Protein AF-A0A849W8F4-F1 (afdb_monomer_lite)

Radius of gyration: 29.83 Å; chains: 1; bounding box: 49×76×102 Å

Sequence (196 aa):
MIKFFLFFFLFAFQGSILVCEENKECPKCNGKGGEVCKVCKDGLIECFDRCIREDKFSSKPVTKDGWINVIAIDQNKVAHHTQCHKVHIGEILDLVDNRFVPRGKCPTCQGTRKCKCKRCNGTSHILCTLCLGKKEVEQKKAEEFIKKQKEVDKKQTIKLKNGQIITGKKVMETKDKISIKTADGKFVLVNKSDIE

pLDDT: mean 86.14, std 13.11, range [46.28, 96.81]

Foldseek 3Di:
DDDDDPDPPPDPPPPPPPPPQDKDFQPQCRLQQKDFDPQDDQQKDFDPDQFKDADPVPPDAPDPQQKGWIWGAEPVRDTDIDIDHPVRGQFHFYQDPNDTDTPAHDPQCRRPRIHGRPQCRSNSIDGDPQCRSVSIDGPVSNVVVVVVVCVQQDWDWWAFPVRDIAIAGFDDDDPFWTWGQGPVRDTDIDGPVGTD

Secondary structure (DSSP, 8-state):
---SSSSSSS----------PPEEE-TTTTTSSEEE-TTSBTTEEE--SSB-EE-TT--S-SSTT-EEEEEEE-TT--EEEEEEEGGGTTEEEEEETTEEEEEEE-TTTTTSSEEE-TTTTTSSEEE-TTTTT-SEEEHHHHHHHHHHHHHHH-EEEEEBTTS-EEEEEEEEE-SSEEEEEETTS-EEEEEGGGB-

Structure (mmCIF, N/CA/C/O backbone):
data_AF-A0A849W8F4-F1
#
_entry.id   AF-A0A849W8F4-F1
#
loop_
_atom_site.group_PDB
_atom_site.id
_atom_site.type_symbol
_atom_site.label_atom_id
_atom_site.label_alt_id
_atom_site.label_comp_id
_atom_site.label_asym_id
_atom_site.label_entity_id
_atom_site.label_seq_id
_atom_site.pdbx_PDB_ins_code
_atom_site.Cartn_x
_atom_site.Cartn_y
_atom_site.Cartn_z
_atom_site.occupancy
_atom_site.B_iso_or_equiv
_atom_site.auth_seq_id
_atom_site.auth_comp_id
_atom_site.auth_asym_id
_atom_site.auth_atom_id
_atom_site.pdbx_PDB_model_num
ATOM 1 N N . MET A 1 1 ? 1.205 -41.920 68.902 1.00 46.28 1 MET A N 1
ATOM 2 C CA . MET A 1 1 ? 1.429 -42.508 67.564 1.00 46.28 1 MET A CA 1
ATOM 3 C C . MET A 1 1 ? 0.312 -42.071 66.621 1.00 46.28 1 MET A C 1
ATOM 5 O O . MET A 1 1 ? -0.825 -42.472 66.808 1.00 46.28 1 MET A O 1
ATOM 9 N N . ILE A 1 2 ? 0.668 -41.201 65.669 1.00 51.19 2 ILE A N 1
ATOM 10 C CA . ILE A 1 2 ? 0.129 -41.098 64.299 1.00 51.19 2 ILE A CA 1
ATOM 11 C C . ILE A 1 2 ? -1.404 -41.033 64.162 1.00 51.19 2 ILE A C 1
ATOM 13 O O . ILE A 1 2 ? -2.037 -41.939 63.635 1.00 51.19 2 ILE A O 1
ATOM 17 N N . LYS A 1 3 ? -2.006 -39.917 64.571 1.00 48.16 3 LYS A N 1
ATOM 18 C CA . LYS A 1 3 ? -3.334 -39.485 64.105 1.00 48.16 3 LYS A CA 1
ATOM 19 C C . LYS A 1 3 ? -3.377 -37.969 64.209 1.00 48.16 3 LYS A C 1
ATOM 21 O O . LYS A 1 3 ? -3.680 -37.514 65.292 1.00 48.16 3 LYS A O 1
ATOM 26 N N . PHE A 1 4 ? -3.008 -37.203 63.177 1.00 47.62 4 PHE A N 1
ATOM 27 C CA . PHE A 1 4 ? -3.476 -35.802 63.046 1.00 47.62 4 PHE A CA 1
ATOM 28 C C . PHE A 1 4 ? -3.115 -35.082 61.729 1.00 47.62 4 PHE A C 1
ATOM 30 O O . PHE A 1 4 ? -3.558 -33.959 61.537 1.00 47.62 4 PHE A O 1
ATOM 37 N N . PHE A 1 5 ? -2.358 -35.674 60.797 1.00 48.62 5 PHE A N 1
ATOM 38 C CA . PHE A 1 5 ? -1.727 -34.883 59.721 1.00 48.62 5 PHE A CA 1
ATOM 39 C C . PHE A 1 5 ? -2.154 -35.212 58.280 1.00 48.62 5 PHE A C 1
ATOM 41 O O . PHE A 1 5 ? -1.371 -35.038 57.353 1.00 48.62 5 PHE A O 1
ATOM 48 N N . LEU A 1 6 ? -3.378 -35.708 58.064 1.00 50.50 6 LEU A N 1
ATOM 49 C CA . LEU A 1 6 ? -3.772 -36.255 56.753 1.00 50.50 6 LEU A CA 1
ATOM 50 C C . LEU A 1 6 ? -5.202 -35.908 56.310 1.00 50.50 6 LEU A C 1
ATOM 52 O O . LEU A 1 6 ? -5.854 -36.710 55.654 1.00 50.50 6 LEU A O 1
ATOM 56 N N . PHE A 1 7 ? -5.704 -34.718 56.662 1.00 48.03 7 PHE A N 1
ATOM 57 C CA . PHE A 1 7 ? -7.064 -34.305 56.269 1.00 48.03 7 PHE A CA 1
ATOM 58 C C . PHE A 1 7 ? -7.194 -32.899 55.661 1.00 48.03 7 PHE A C 1
ATOM 60 O O . PHE A 1 7 ? -8.301 -32.467 55.367 1.00 48.03 7 PHE A O 1
ATOM 67 N N . PHE A 1 8 ? -6.087 -32.194 55.413 1.00 48.09 8 PHE A N 1
ATOM 68 C CA . PHE A 1 8 ? -6.103 -30.818 54.885 1.00 48.09 8 PHE A CA 1
ATOM 69 C C . PHE A 1 8 ? -5.509 -30.688 53.472 1.00 48.09 8 PHE A C 1
ATOM 71 O O . PHE A 1 8 ? -4.921 -29.673 53.122 1.00 48.09 8 PHE A O 1
ATOM 78 N N . PHE A 1 9 ? -5.647 -31.731 52.650 1.00 48.09 9 PHE A N 1
ATOM 79 C CA . PHE A 1 9 ? -5.251 -31.715 51.231 1.00 48.09 9 PHE A CA 1
ATOM 80 C C . PHE A 1 9 ? -6.378 -32.200 50.303 1.00 48.09 9 PHE A C 1
ATOM 82 O O . PHE A 1 9 ? -6.142 -32.699 49.208 1.00 48.09 9 PHE A O 1
ATOM 89 N N . LEU A 1 10 ? -7.626 -32.056 50.748 1.00 51.81 10 LEU A N 1
ATOM 90 C CA . LEU A 1 10 ? -8.821 -32.300 49.948 1.00 51.81 10 LEU A CA 1
ATOM 91 C C . LEU A 1 10 ? -9.541 -30.960 49.756 1.00 51.81 10 LEU A C 1
ATOM 93 O O . LEU A 1 10 ? -9.805 -30.263 50.729 1.00 51.81 10 LEU A O 1
ATOM 97 N N . PHE A 1 11 ? -9.871 -30.640 48.502 1.00 50.44 11 PHE A N 1
ATOM 98 C CA . PHE A 1 11 ? -10.726 -29.523 48.062 1.00 50.44 11 PHE A CA 1
ATOM 99 C C . PHE A 1 11 ? -10.097 -28.144 47.817 1.00 50.44 11 PHE A C 1
ATOM 101 O O . PHE A 1 11 ? -10.722 -27.118 48.058 1.00 50.44 11 PHE A O 1
ATOM 108 N N . ALA A 1 12 ? -8.937 -28.102 47.161 1.00 54.97 12 ALA A N 1
ATOM 109 C CA . ALA A 1 12 ? -8.625 -26.991 46.254 1.00 54.97 12 ALA A CA 1
ATOM 110 C C . ALA A 1 12 ? -8.706 -27.436 44.782 1.00 54.97 12 ALA A C 1
ATOM 112 O O . ALA A 1 12 ? -7.916 -27.012 43.947 1.00 54.97 12 ALA A O 1
ATOM 113 N N . PHE A 1 13 ? -9.681 -28.287 44.437 1.00 53.12 13 PHE A N 1
ATOM 114 C CA . PHE A 1 13 ? -10.174 -28.353 43.060 1.00 53.12 13 PHE A CA 1
ATOM 115 C C . PHE A 1 13 ? -11.018 -27.092 42.858 1.00 53.12 13 PHE A C 1
ATOM 117 O O . PHE A 1 13 ? -12.240 -27.099 42.988 1.00 53.12 13 PHE A O 1
ATOM 124 N N . GLN A 1 14 ? -10.328 -25.967 42.657 1.00 58.56 14 GLN A N 1
ATOM 125 C CA . GLN A 1 14 ? -10.934 -24.746 42.160 1.00 58.56 14 GLN A CA 1
ATOM 126 C C . GLN A 1 14 ? -11.615 -25.117 40.848 1.00 58.56 14 GLN A C 1
ATOM 128 O O . GLN A 1 14 ? -10.953 -25.340 39.836 1.00 58.56 14 GLN A O 1
ATOM 133 N N . GLY A 1 15 ? -12.941 -25.246 40.895 1.00 53.53 15 GLY A N 1
ATOM 134 C CA . GLY A 1 15 ? -13.771 -25.370 39.715 1.00 53.53 15 GLY A CA 1
ATOM 135 C C . GLY A 1 15 ? -13.519 -24.146 38.855 1.00 53.53 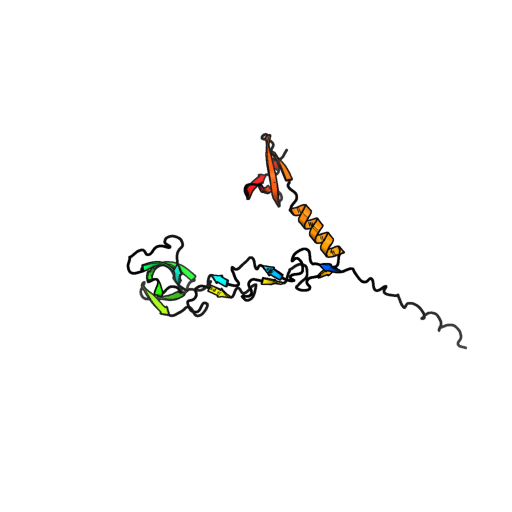15 GLY A C 1
ATOM 136 O O . GLY A 1 15 ? -14.067 -23.076 39.109 1.00 53.53 15 GLY A O 1
ATOM 137 N N . SER A 1 16 ? -12.648 -24.292 37.861 1.00 60.31 16 SER A N 1
ATOM 138 C CA . SER A 1 16 ? -12.604 -23.384 36.732 1.00 60.31 16 SER A CA 1
ATOM 139 C C . SER A 1 16 ? -13.956 -23.535 36.056 1.00 60.31 16 SER A C 1
ATOM 141 O O . SER A 1 16 ? -14.180 -24.467 35.287 1.00 60.31 16 SER A O 1
ATOM 143 N N . ILE A 1 17 ? -14.898 -22.674 36.441 1.00 56.66 17 ILE A N 1
ATOM 144 C CA . ILE A 1 17 ? -16.145 -22.479 35.720 1.00 56.66 17 ILE A CA 1
ATOM 145 C C . ILE A 1 17 ? -15.703 -22.184 34.291 1.00 56.66 17 ILE A C 1
ATOM 147 O O . ILE A 1 17 ? -15.103 -21.143 34.021 1.00 56.66 17 ILE A O 1
ATOM 151 N N . LEU A 1 18 ? -15.914 -23.157 33.406 1.00 54.84 18 LEU A N 1
ATOM 152 C CA . LEU A 1 18 ? -15.780 -23.006 31.967 1.00 54.84 18 LEU A CA 1
ATOM 153 C C . LEU A 1 18 ? -16.868 -22.017 31.557 1.00 54.84 18 LEU A C 1
ATOM 155 O O . LEU A 1 18 ? -17.983 -22.391 31.204 1.00 54.84 18 LEU A O 1
ATOM 159 N N . VAL A 1 19 ? -16.564 -20.729 31.706 1.00 61.59 19 VAL A N 1
ATOM 160 C CA . VAL A 1 19 ? -17.344 -19.660 31.105 1.00 61.59 19 VAL A CA 1
ATOM 161 C C . VAL A 1 19 ? -17.134 -19.837 29.609 1.00 61.59 19 VAL A C 1
ATOM 163 O O . VAL A 1 19 ? -16.090 -19.476 29.072 1.00 61.59 19 VAL A O 1
ATOM 166 N N . CYS A 1 20 ? -18.091 -20.487 28.950 1.00 64.38 20 CYS A N 1
ATOM 167 C CA . CYS A 1 20 ? -18.179 -20.468 27.500 1.00 64.38 20 CYS A CA 1
ATOM 168 C C . CYS A 1 20 ? -18.399 -19.011 27.097 1.00 64.38 20 CYS A C 1
ATOM 170 O O . CYS A 1 20 ? -19.516 -18.504 27.179 1.00 64.38 20 CYS A O 1
ATOM 172 N N . GLU A 1 21 ? -17.325 -18.313 26.738 1.00 73.31 21 GLU A N 1
ATOM 173 C CA . GLU A 1 21 ? -17.432 -16.965 26.201 1.00 73.31 21 GLU A CA 1
ATOM 174 C C . GLU A 1 21 ? -18.240 -17.028 24.902 1.00 73.31 21 GLU A C 1
ATOM 176 O O . GLU A 1 21 ? -17.884 -17.742 23.961 1.00 73.31 21 GLU A O 1
ATOM 181 N N . GLU A 1 22 ? -19.364 -16.311 24.868 1.00 86.44 22 GLU A N 1
ATOM 182 C CA . GLU A 1 22 ? -20.188 -16.209 23.669 1.00 86.44 22 GLU A CA 1
ATOM 183 C C . GLU A 1 22 ? -19.357 -15.584 22.540 1.00 86.44 22 GLU A C 1
ATOM 185 O O . GLU A 1 22 ? -18.858 -14.455 22.635 1.00 86.44 22 GLU A O 1
ATOM 190 N N . ASN A 1 23 ? -19.192 -16.342 21.458 1.00 90.94 23 ASN A N 1
ATOM 191 C CA . ASN A 1 23 ? -18.539 -15.870 20.248 1.00 90.94 23 ASN A CA 1
ATOM 192 C C . ASN A 1 23 ? -19.556 -15.147 19.366 1.00 90.94 23 ASN A C 1
ATOM 194 O O . ASN A 1 23 ? -20.688 -15.592 19.185 1.00 90.94 23 ASN A O 1
ATOM 198 N N . LYS A 1 24 ? -19.134 -14.023 18.791 1.00 93.94 24 LYS A N 1
ATOM 199 C CA . LYS A 1 24 ? -19.889 -13.285 17.779 1.00 93.94 24 LYS A CA 1
ATOM 200 C C . LYS A 1 24 ? -19.093 -13.186 16.493 1.00 93.94 24 LYS A C 1
ATOM 202 O O . LYS A 1 24 ? -17.860 -13.210 16.481 1.00 93.94 24 LYS A O 1
ATOM 207 N N . GLU A 1 25 ? -19.814 -13.007 15.395 1.00 96.00 25 GLU A N 1
ATOM 208 C CA . GLU A 1 25 ? -19.216 -12.714 14.101 1.00 96.00 25 GLU A CA 1
ATOM 209 C C . GLU A 1 25 ? -18.302 -11.483 14.193 1.00 96.00 25 GLU A C 1
ATOM 211 O O . GLU A 1 25 ? -18.640 -10.464 14.799 1.00 96.00 25 GLU A O 1
ATOM 216 N N . CYS A 1 26 ? -17.112 -11.573 13.599 1.00 96.19 26 CYS A N 1
ATOM 217 C CA . CYS A 1 26 ? -16.116 -10.515 13.679 1.00 96.19 26 CYS A CA 1
ATOM 218 C C . CYS A 1 26 ? -16.630 -9.228 13.007 1.00 96.19 26 CYS A C 1
ATOM 220 O O . CYS A 1 26 ? -16.706 -9.187 11.774 1.00 96.19 26 CYS A O 1
ATOM 222 N N . PRO A 1 27 ? -16.855 -8.131 13.757 1.00 95.38 27 PRO A N 1
ATOM 223 C CA . PRO A 1 27 ? -17.462 -6.908 13.219 1.00 95.38 27 PRO A CA 1
ATOM 224 C C . PRO A 1 27 ? -16.539 -6.136 12.270 1.00 95.38 27 PRO A C 1
ATOM 226 O O . PRO A 1 27 ? -16.958 -5.195 11.605 1.00 95.38 27 PRO A O 1
ATOM 229 N N . LYS A 1 28 ? -15.251 -6.496 12.219 1.00 94.19 28 LYS A N 1
ATOM 230 C CA . LYS A 1 28 ? -14.276 -5.853 11.336 1.00 94.19 28 LYS A CA 1
ATOM 231 C C . LYS A 1 28 ? -14.284 -6.430 9.923 1.00 94.19 28 LYS A C 1
ATOM 233 O O . LYS A 1 28 ? -14.066 -5.697 8.963 1.00 94.19 28 LYS A O 1
ATOM 238 N N . CYS A 1 29 ? -14.473 -7.742 9.804 1.00 95.19 29 CYS A N 1
ATOM 239 C CA . CYS A 1 29 ? -14.439 -8.443 8.518 1.00 95.19 29 CYS A CA 1
ATOM 240 C C . CYS A 1 29 ? -15.785 -9.050 8.121 1.00 95.19 29 CYS A C 1
ATOM 242 O O . CYS A 1 29 ? -15.854 -9.658 7.055 1.00 95.19 29 CYS A O 1
ATOM 244 N N . ASN A 1 30 ? -16.820 -8.887 8.953 1.00 94.62 30 ASN A N 1
ATOM 245 C CA . ASN A 1 30 ? -18.154 -9.457 8.771 1.00 94.62 30 ASN A CA 1
ATOM 246 C C . ASN A 1 30 ? -18.050 -10.946 8.424 1.00 94.62 30 ASN A C 1
ATOM 248 O O . ASN A 1 30 ? -18.353 -11.354 7.303 1.00 94.62 30 ASN A O 1
ATOM 252 N N . GLY A 1 31 ? -17.416 -11.716 9.317 1.00 95.19 31 GLY A N 1
ATOM 253 C CA . GLY A 1 31 ? -17.335 -13.174 9.185 1.00 95.19 31 GLY A CA 1
ATOM 254 C C . GLY A 1 31 ? -16.456 -13.691 8.040 1.00 95.19 31 GLY A C 1
ATOM 255 O O . GLY A 1 31 ? -16.251 -14.895 7.915 1.00 95.19 31 GLY A O 1
ATOM 256 N N . LYS A 1 32 ? -15.862 -12.824 7.210 1.00 95.88 32 LYS A N 1
ATOM 257 C CA . LYS A 1 32 ? -15.034 -13.262 6.070 1.00 95.88 32 LYS A CA 1
ATOM 258 C C . LYS A 1 32 ? -13.675 -13.821 6.490 1.00 95.88 32 LYS A C 1
ATOM 260 O O . LYS A 1 32 ? -13.053 -14.557 5.731 1.00 95.88 32 LYS A O 1
ATOM 265 N N . GLY A 1 33 ? -13.181 -13.448 7.672 1.00 95.19 33 GLY A N 1
ATOM 266 C CA . GLY A 1 33 ? -11.857 -13.833 8.180 1.00 95.19 33 GLY A CA 1
ATOM 267 C C . GLY A 1 33 ? -10.686 -13.068 7.545 1.00 95.19 33 GLY A C 1
ATOM 268 O O . GLY A 1 33 ? -9.560 -13.148 8.034 1.00 95.19 33 GLY A O 1
ATOM 269 N N . GLY A 1 34 ? -10.936 -12.265 6.510 1.00 95.38 34 GLY A N 1
ATOM 270 C CA . GLY A 1 34 ? -9.921 -11.494 5.798 1.00 95.38 34 GLY A CA 1
ATOM 271 C C . GLY A 1 34 ? -10.345 -10.056 5.514 1.00 95.38 34 GLY A C 1
ATOM 272 O O . GLY A 1 34 ? -11.526 -9.717 5.520 1.00 95.38 34 GLY A O 1
ATOM 273 N N . GLU A 1 35 ? -9.356 -9.208 5.261 1.00 95.12 35 GLU A N 1
ATOM 274 C CA . GLU A 1 35 ? -9.506 -7.812 4.856 1.00 95.12 35 GLU A CA 1
ATOM 275 C C . GLU A 1 35 ? -8.801 -7.592 3.514 1.00 95.12 35 GLU A C 1
ATOM 277 O O . GLU A 1 35 ? -7.774 -8.212 3.230 1.00 95.12 35 GLU A O 1
ATOM 282 N N . VAL A 1 36 ? -9.319 -6.676 2.694 1.00 95.56 36 VAL A N 1
ATOM 283 C CA . VAL A 1 36 ? -8.659 -6.290 1.440 1.00 95.56 36 VAL A CA 1
ATOM 284 C C . VAL A 1 36 ? -7.300 -5.662 1.753 1.00 95.56 36 VAL A C 1
ATOM 286 O O . VAL A 1 36 ? -7.175 -4.773 2.602 1.00 95.56 36 VAL A O 1
ATOM 289 N N . CYS A 1 37 ? -6.260 -6.110 1.053 1.00 95.75 37 CYS A N 1
ATOM 290 C CA . CYS A 1 37 ? -4.920 -5.569 1.208 1.00 95.75 37 CYS A CA 1
ATOM 291 C C . CYS A 1 37 ? -4.857 -4.137 0.664 1.00 95.75 37 CYS A C 1
ATOM 293 O O . CYS A 1 37 ? -4.844 -3.917 -0.541 1.00 95.75 37 CYS A O 1
ATOM 295 N N . LYS A 1 38 ? -4.730 -3.151 1.557 1.00 94.75 38 LYS A N 1
ATOM 296 C CA . LYS A 1 38 ? -4.689 -1.721 1.192 1.00 94.75 38 LYS A CA 1
ATOM 297 C C . LYS A 1 38 ? -3.416 -1.278 0.452 1.00 94.75 38 LYS A C 1
ATOM 299 O O . LYS A 1 38 ? -3.344 -0.139 0.013 1.00 94.75 38 LYS A O 1
ATOM 304 N N . VAL A 1 39 ? -2.399 -2.140 0.366 1.00 94.75 39 VAL A N 1
ATOM 305 C CA . VAL A 1 39 ? -1.085 -1.813 -0.228 1.00 94.75 39 VAL A CA 1
ATOM 306 C C . VAL A 1 39 ? -1.027 -2.138 -1.720 1.00 94.75 39 VAL A C 1
ATOM 308 O O . VAL A 1 39 ? -0.215 -1.573 -2.443 1.00 94.75 39 VAL A O 1
ATOM 311 N N . CYS A 1 40 ? -1.859 -3.062 -2.192 1.00 95.38 40 CYS A N 1
ATOM 312 C CA . CYS A 1 40 ? -1.811 -3.555 -3.563 1.00 95.38 40 CYS A CA 1
ATOM 313 C C . CYS A 1 40 ? -3.185 -3.509 -4.210 1.00 95.38 40 CYS A C 1
ATOM 315 O O . CYS A 1 40 ? -4.202 -3.580 -3.522 1.00 95.38 40 CYS A O 1
ATOM 317 N N . LYS A 1 41 ? -3.204 -3.502 -5.540 1.00 95.06 41 LYS A N 1
ATOM 318 C CA . LYS A 1 41 ? -4.422 -3.722 -6.313 1.00 95.06 41 LYS A CA 1
ATOM 319 C C . LYS A 1 41 ? -4.390 -5.151 -6.843 1.00 95.06 41 LYS A C 1
ATOM 321 O O . LYS A 1 41 ? -3.417 -5.538 -7.484 1.00 95.06 41 LYS A O 1
ATOM 326 N N . ASP A 1 42 ? -5.402 -5.945 -6.506 1.00 95.50 42 ASP A N 1
ATOM 327 C CA . ASP A 1 42 ? -5.546 -7.335 -6.966 1.00 95.50 42 ASP A CA 1
ATOM 328 C C . ASP A 1 42 ? -4.332 -8.227 -6.646 1.00 95.50 42 ASP A C 1
ATOM 330 O O . ASP A 1 42 ? -3.946 -9.100 -7.413 1.00 95.50 42 ASP A O 1
ATOM 334 N N . GLY A 1 43 ? -3.680 -7.979 -5.504 1.00 96.00 43 GLY A N 1
ATOM 335 C CA . GLY A 1 43 ? -2.515 -8.758 -5.076 1.00 96.00 43 GLY A CA 1
ATOM 336 C C . GLY A 1 43 ? -1.206 -8.353 -5.755 1.00 96.00 43 GLY A C 1
ATOM 337 O O . GLY A 1 43 ? -0.156 -8.914 -5.446 1.00 96.00 43 GLY A O 1
ATOM 338 N N . LEU A 1 44 ? -1.235 -7.347 -6.627 1.00 96.31 44 LEU A N 1
ATOM 339 C CA . LEU A 1 44 ? -0.089 -6.895 -7.401 1.00 96.31 44 LEU A CA 1
ATOM 340 C C . LEU A 1 44 ? 0.328 -5.475 -7.002 1.00 96.31 44 LEU A C 1
ATOM 342 O O . LEU A 1 44 ? -0.502 -4.601 -6.741 1.00 96.31 44 LEU A O 1
ATOM 346 N N . ILE A 1 45 ? 1.636 -5.250 -6.954 1.00 94.38 45 ILE A N 1
ATOM 347 C CA . ILE A 1 45 ? 2.258 -3.932 -6.789 1.00 94.38 45 ILE A CA 1
ATOM 348 C C . ILE A 1 45 ? 3.076 -3.601 -8.033 1.00 94.38 45 ILE A C 1
ATOM 350 O O . ILE A 1 45 ? 3.465 -4.502 -8.776 1.00 94.38 45 ILE A O 1
ATOM 354 N N . GLU A 1 46 ? 3.351 -2.322 -8.263 1.00 90.94 46 GLU A N 1
ATOM 355 C CA . GLU A 1 46 ? 4.322 -1.934 -9.286 1.00 90.94 46 GLU A CA 1
ATOM 356 C C . GLU A 1 46 ? 5.692 -2.541 -8.965 1.00 90.94 46 GLU A C 1
ATOM 358 O O . GLU A 1 46 ? 6.090 -2.647 -7.799 1.00 90.94 46 GLU A O 1
ATOM 363 N N . CYS A 1 47 ? 6.399 -2.981 -10.006 1.00 90.19 47 CYS A N 1
ATOM 364 C CA . CYS A 1 47 ? 7.761 -3.466 -9.865 1.00 90.19 47 CYS A CA 1
ATOM 365 C C . CYS A 1 47 ? 8.611 -2.376 -9.216 1.00 90.19 47 CYS A C 1
ATOM 367 O O . CYS A 1 47 ? 8.596 -1.240 -9.669 1.00 90.19 47 CYS A O 1
ATOM 369 N N . PHE A 1 48 ? 9.343 -2.715 -8.160 1.00 86.38 48 PHE A N 1
ATOM 370 C CA . PHE A 1 48 ? 10.221 -1.781 -7.450 1.00 86.38 48 PHE A CA 1
ATOM 371 C C . PHE A 1 48 ? 11.659 -1.792 -7.994 1.00 86.38 48 PHE A C 1
ATOM 373 O O . PHE A 1 48 ? 12.487 -1.016 -7.528 1.00 86.38 48 PHE A O 1
ATOM 380 N N . ASP A 1 49 ? 11.952 -2.657 -8.965 1.00 87.69 49 ASP A N 1
ATOM 381 C CA . ASP A 1 49 ? 13.288 -2.879 -9.525 1.00 87.69 49 ASP A CA 1
ATOM 382 C C . ASP A 1 49 ? 13.557 -2.003 -10.767 1.00 87.69 49 ASP A C 1
ATOM 384 O O . ASP A 1 49 ? 12.713 -1.205 -11.183 1.00 87.69 49 ASP A O 1
ATOM 388 N N . ARG A 1 50 ? 14.730 -2.168 -11.379 1.00 85.56 50 ARG A N 1
ATOM 389 C CA . ARG A 1 50 ? 15.307 -1.342 -12.450 1.00 85.56 50 ARG A CA 1
ATOM 390 C C . ARG A 1 50 ? 14.620 -1.414 -13.818 1.00 85.56 50 ARG A C 1
ATOM 392 O O . ARG A 1 50 ? 15.159 -0.939 -14.811 1.00 85.56 50 ARG A O 1
ATOM 399 N N . CYS A 1 51 ? 13.453 -2.042 -13.908 1.00 87.31 51 CYS A N 1
ATOM 400 C CA . CYS A 1 51 ? 12.767 -2.170 -15.186 1.00 87.31 51 CYS A CA 1
ATOM 401 C C . CYS A 1 51 ? 12.222 -0.827 -15.671 1.00 87.31 51 CYS A C 1
ATOM 403 O O . CYS A 1 51 ? 11.775 -0.016 -14.857 1.00 87.31 51 CYS A O 1
ATOM 405 N N . ILE A 1 52 ? 12.168 -0.645 -16.989 1.00 87.38 52 ILE A N 1
ATOM 406 C CA . ILE A 1 52 ? 11.544 0.510 -17.631 1.00 87.38 52 ILE A CA 1
ATOM 407 C C . ILE A 1 52 ? 10.078 0.614 -17.210 1.00 87.38 52 ILE A C 1
ATOM 409 O O . ILE A 1 52 ? 9.323 -0.368 -17.279 1.00 87.38 52 ILE A O 1
ATOM 413 N N . ARG A 1 53 ? 9.660 1.823 -16.823 1.00 86.06 53 ARG A N 1
ATOM 414 C CA . ARG A 1 53 ? 8.268 2.138 -16.482 1.00 86.06 53 ARG A CA 1
ATOM 415 C C . ARG A 1 53 ? 7.783 3.316 -17.306 1.00 86.06 53 ARG A C 1
ATOM 417 O O . ARG A 1 53 ? 8.524 4.258 -17.567 1.00 86.06 53 ARG A O 1
ATOM 424 N N . GLU A 1 54 ? 6.521 3.237 -17.699 1.00 82.88 54 GLU A N 1
ATOM 425 C CA . GLU A 1 54 ? 5.839 4.322 -18.392 1.00 82.88 54 GLU A CA 1
ATOM 426 C C . GLU A 1 54 ? 5.693 5.513 -17.444 1.00 82.88 54 GLU A C 1
ATOM 428 O O . GLU A 1 54 ? 5.260 5.348 -16.299 1.00 82.88 54 GLU A O 1
ATOM 433 N N . ASP A 1 55 ? 6.091 6.692 -17.910 1.00 80.50 55 ASP A N 1
ATOM 434 C CA . ASP A 1 55 ? 5.988 7.913 -17.126 1.00 80.50 55 ASP A CA 1
ATOM 435 C C . ASP A 1 55 ? 4.579 8.517 -17.254 1.00 80.50 55 ASP A C 1
ATOM 437 O O . ASP A 1 55 ? 3.975 8.538 -18.329 1.00 80.50 55 ASP A O 1
ATOM 441 N N . LYS A 1 56 ? 4.042 9.040 -16.147 1.00 68.50 56 LYS A N 1
ATOM 442 C CA . LYS A 1 56 ? 2.687 9.610 -16.086 1.00 68.50 56 LYS A CA 1
ATOM 443 C C . LYS A 1 56 ? 2.539 10.881 -16.924 1.00 68.50 56 LYS A C 1
ATOM 445 O O . LYS A 1 56 ? 1.411 11.266 -17.222 1.00 68.50 56 LYS A O 1
ATOM 450 N N . PHE A 1 57 ? 3.646 11.519 -17.305 1.00 59.97 57 PHE A N 1
ATOM 451 C CA . PHE A 1 57 ? 3.633 12.753 -18.089 1.00 59.97 57 PHE A CA 1
ATOM 452 C C . PHE A 1 57 ? 3.278 12.547 -19.573 1.00 59.97 57 PHE A C 1
ATOM 454 O O . PHE A 1 57 ? 2.781 13.482 -20.197 1.00 59.97 57 PHE A O 1
ATOM 461 N N . SER A 1 58 ? 3.436 11.342 -20.144 1.00 61.09 58 SER A N 1
ATOM 462 C CA . SER A 1 58 ? 2.960 11.058 -21.507 1.00 61.09 58 SER A CA 1
ATOM 463 C C . SER A 1 58 ? 2.486 9.610 -21.677 1.00 61.09 58 SER A C 1
ATOM 465 O O . SER A 1 58 ? 3.178 8.774 -22.249 1.00 61.09 58 SER A O 1
ATOM 467 N N . SER A 1 59 ? 1.252 9.314 -21.264 1.00 60.06 59 SER A N 1
ATOM 468 C CA . SER A 1 59 ? 0.587 8.041 -21.611 1.00 60.06 59 SER A CA 1
ATOM 469 C C . SER A 1 59 ? 0.255 7.904 -23.108 1.00 60.06 59 SER A C 1
ATOM 471 O O . SER A 1 59 ? -0.287 6.890 -23.552 1.00 60.06 59 SER A O 1
ATOM 473 N N . LYS A 1 60 ? 0.546 8.941 -23.905 1.00 69.12 60 LYS A N 1
ATOM 474 C CA . LYS A 1 60 ? 0.403 8.939 -25.359 1.00 69.12 60 LYS A CA 1
ATOM 475 C C . LYS A 1 60 ? 1.775 8.715 -26.004 1.00 69.12 60 LYS A C 1
ATOM 477 O O . LYS A 1 60 ? 2.738 9.343 -25.562 1.00 69.12 60 LYS A O 1
ATOM 482 N N . PRO A 1 61 ? 1.861 7.871 -27.048 1.00 70.56 61 PRO A N 1
ATOM 483 C CA . PRO A 1 61 ? 3.054 7.769 -27.879 1.00 70.56 61 PRO A CA 1
ATOM 484 C C . PRO A 1 61 ? 3.528 9.152 -28.327 1.00 70.56 61 PRO A C 1
ATOM 486 O O . PRO A 1 61 ? 2.728 9.968 -28.783 1.00 70.56 61 PRO A O 1
ATOM 489 N N . VAL A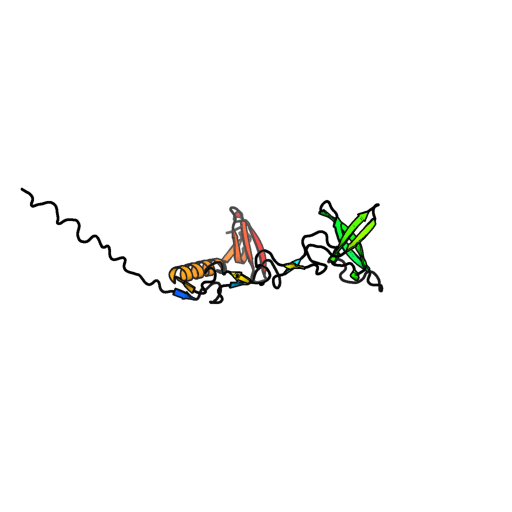 1 62 ? 4.827 9.402 -28.180 1.00 74.88 62 VAL A N 1
ATOM 490 C CA . VAL A 1 62 ? 5.514 10.602 -28.675 1.00 74.88 62 VAL A CA 1
ATOM 491 C C . VAL A 1 62 ? 5.554 10.579 -30.206 1.00 74.88 62 VAL A C 1
ATOM 493 O O . VAL A 1 62 ? 5.500 11.626 -30.845 1.00 74.88 62 VAL A O 1
ATOM 496 N N . THR A 1 63 ? 5.586 9.384 -30.802 1.00 80.25 63 THR A N 1
ATOM 497 C CA . THR A 1 63 ?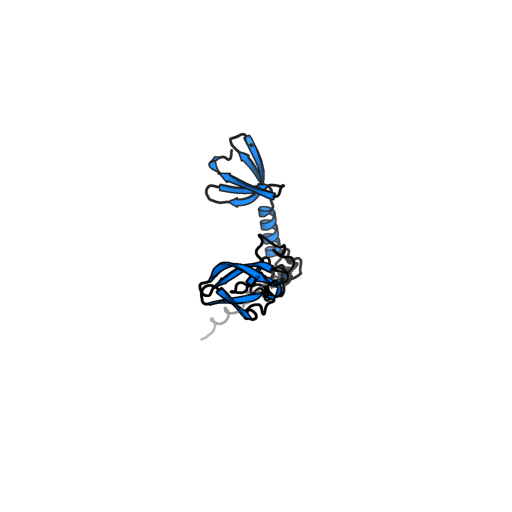 5.533 9.177 -32.253 1.00 80.25 63 THR A CA 1
ATOM 498 C C . THR A 1 63 ? 4.473 8.143 -32.630 1.00 80.25 63 THR A C 1
ATOM 500 O O . THR A 1 63 ? 4.060 7.321 -31.808 1.00 80.25 63 THR A O 1
ATOM 503 N N . LYS A 1 64 ? 4.035 8.152 -33.899 1.00 77.38 64 LYS A N 1
ATOM 504 C CA . LYS A 1 64 ? 3.133 7.117 -34.444 1.00 77.38 64 LYS A CA 1
ATOM 505 C C . LYS A 1 64 ? 3.757 5.718 -34.389 1.00 77.38 64 LYS A C 1
ATOM 507 O O . LYS A 1 64 ? 3.028 4.741 -34.261 1.00 77.38 64 LYS A O 1
ATOM 512 N N . ASP A 1 65 ? 5.085 5.651 -34.381 1.00 82.81 65 ASP A N 1
ATOM 513 C CA . ASP A 1 65 ? 5.866 4.414 -34.360 1.00 82.81 65 ASP A CA 1
ATOM 514 C C . ASP A 1 65 ? 6.025 3.823 -32.954 1.00 82.81 65 ASP A C 1
ATOM 516 O O . ASP A 1 65 ? 6.858 2.955 -32.757 1.00 82.81 65 ASP A O 1
ATOM 520 N N . GLY A 1 66 ? 5.277 4.292 -31.947 1.00 82.44 66 GLY A N 1
ATOM 521 C CA . GLY A 1 66 ? 5.215 3.634 -30.637 1.00 82.44 66 GLY A CA 1
ATOM 522 C C . GLY A 1 66 ? 6.325 3.996 -29.644 1.00 82.44 66 GLY A C 1
ATOM 523 O O . GLY A 1 66 ? 6.450 3.325 -28.615 1.00 82.44 66 GLY A O 1
ATOM 524 N N . TRP A 1 67 ? 7.104 5.052 -29.898 1.00 86.69 67 TRP A N 1
ATOM 525 C CA . TRP A 1 67 ? 8.047 5.603 -28.919 1.00 86.69 67 TRP A CA 1
ATOM 526 C C . TRP A 1 67 ? 7.313 6.385 -27.831 1.00 86.69 67 TRP A C 1
ATOM 528 O O . TRP A 1 67 ? 6.403 7.158 -28.124 1.00 86.69 67 TRP A O 1
ATOM 538 N N . ILE A 1 68 ? 7.701 6.191 -26.573 1.00 85.81 68 ILE A N 1
ATOM 539 C CA . ILE A 1 68 ? 7.103 6.836 -25.396 1.00 85.81 68 ILE A CA 1
ATOM 540 C C . ILE A 1 68 ? 8.191 7.368 -24.462 1.00 85.81 68 ILE A C 1
ATOM 542 O O . ILE A 1 68 ? 9.299 6.829 -24.432 1.00 85.81 68 ILE A O 1
ATOM 546 N N . ASN A 1 69 ? 7.866 8.392 -23.667 1.00 86.62 69 ASN A N 1
ATOM 547 C CA . ASN A 1 69 ? 8.725 8.787 -22.554 1.00 86.62 69 ASN A CA 1
ATOM 548 C C . ASN A 1 69 ? 8.587 7.778 -21.412 1.00 86.62 69 ASN A C 1
ATOM 550 O O . ASN A 1 69 ? 7.486 7.354 -21.047 1.00 86.62 69 ASN A O 1
ATOM 554 N N . VAL A 1 70 ? 9.722 7.401 -20.845 1.00 86.00 70 VAL A N 1
ATOM 555 C CA . VAL A 1 70 ? 9.821 6.408 -19.786 1.00 86.00 70 VAL A CA 1
ATOM 556 C C . VAL A 1 70 ? 10.831 6.836 -18.739 1.00 86.00 70 VAL A C 1
ATOM 558 O O . VAL A 1 70 ? 11.713 7.659 -18.988 1.00 86.00 70 VAL A O 1
ATOM 561 N N . ILE A 1 71 ? 10.716 6.221 -17.568 1.00 84.44 71 ILE A N 1
ATOM 562 C CA . ILE A 1 71 ? 11.731 6.297 -16.526 1.00 84.44 71 ILE A CA 1
ATOM 563 C C . ILE A 1 71 ? 12.508 4.980 -16.534 1.00 84.44 71 ILE A C 1
ATOM 565 O O . ILE A 1 71 ? 11.937 3.904 -16.317 1.00 84.44 71 ILE A O 1
ATOM 569 N N . ALA A 1 72 ? 13.812 5.077 -16.785 1.00 83.75 72 ALA A N 1
ATOM 570 C CA . ALA A 1 72 ? 14.774 4.000 -16.593 1.00 83.75 72 ALA A CA 1
ATOM 571 C C . ALA A 1 72 ? 15.509 4.220 -15.266 1.00 83.75 72 ALA A C 1
ATOM 573 O O . ALA A 1 72 ? 15.800 5.354 -14.895 1.00 83.75 72 ALA A O 1
ATOM 574 N N . ILE A 1 73 ? 15.797 3.148 -14.531 1.00 83.00 73 ILE A N 1
ATOM 575 C CA . ILE A 1 73 ? 16.536 3.228 -13.267 1.00 83.00 73 ILE A CA 1
ATOM 576 C C . ILE A 1 73 ? 17.873 2.527 -13.472 1.00 83.00 73 ILE A C 1
ATOM 578 O O . ILE A 1 73 ? 17.901 1.353 -13.841 1.00 83.00 73 ILE A O 1
ATOM 582 N N . ASP A 1 74 ? 18.968 3.236 -13.226 1.00 82.50 74 ASP A N 1
ATOM 583 C CA . ASP A 1 74 ? 20.311 2.696 -13.422 1.00 82.50 74 ASP A CA 1
ATOM 584 C C . ASP A 1 74 ? 20.768 1.777 -12.270 1.00 82.50 74 ASP A C 1
ATOM 586 O O . ASP A 1 74 ? 20.029 1.445 -11.336 1.00 82.50 74 ASP A O 1
ATOM 590 N N . GLN A 1 75 ? 22.022 1.328 -12.340 1.00 81.81 75 GLN A N 1
ATOM 591 C CA . GLN A 1 75 ? 22.619 0.439 -11.342 1.00 81.81 75 GLN A CA 1
ATOM 592 C C . GLN A 1 75 ? 22.770 1.092 -9.957 1.00 81.81 75 GLN A C 1
ATOM 594 O O . GLN A 1 75 ? 22.734 0.386 -8.950 1.00 81.81 75 GLN A O 1
ATOM 599 N N . ASN A 1 76 ? 22.835 2.424 -9.900 1.00 84.19 76 ASN A N 1
ATOM 600 C CA . ASN A 1 76 ? 22.919 3.221 -8.677 1.00 84.19 76 ASN A CA 1
ATOM 601 C C . ASN A 1 76 ? 21.537 3.621 -8.134 1.00 84.19 76 ASN A C 1
ATOM 603 O O . ASN A 1 76 ? 21.449 4.383 -7.173 1.00 84.19 76 ASN A O 1
ATOM 607 N N . LYS A 1 77 ? 20.452 3.089 -8.715 1.00 83.94 77 LYS A N 1
ATOM 608 C CA . LYS A 1 77 ? 19.058 3.437 -8.395 1.00 83.94 77 LYS A CA 1
ATOM 609 C C . LYS A 1 77 ? 18.707 4.898 -8.697 1.00 83.94 77 LYS A C 1
ATOM 611 O O . LYS A 1 77 ? 17.751 5.422 -8.124 1.00 83.94 77 LYS A O 1
ATOM 616 N N . VAL A 1 78 ? 19.437 5.539 -9.608 1.00 84.50 78 VAL A N 1
ATOM 617 C CA . VAL A 1 78 ? 19.103 6.877 -10.099 1.00 84.50 78 VAL A CA 1
ATOM 618 C C . VAL A 1 78 ? 18.095 6.739 -11.235 1.00 84.50 78 VAL A C 1
ATOM 620 O O . VAL A 1 78 ? 18.251 5.906 -12.129 1.00 84.50 78 VAL A O 1
ATOM 623 N N . ALA A 1 79 ? 17.024 7.528 -11.162 1.00 86.50 79 ALA A N 1
ATOM 624 C CA . ALA A 1 79 ? 15.992 7.579 -12.185 1.00 86.50 79 ALA A CA 1
ATOM 625 C C . ALA A 1 79 ? 16.401 8.548 -13.300 1.00 86.50 79 ALA A C 1
ATOM 627 O O . ALA A 1 79 ? 16.745 9.697 -13.035 1.00 86.50 79 ALA A O 1
ATOM 628 N N . HIS A 1 80 ? 16.304 8.087 -14.542 1.00 85.44 80 HIS A N 1
ATOM 629 C CA . HIS A 1 80 ? 16.604 8.850 -15.745 1.00 85.44 80 HIS A CA 1
ATOM 630 C C . HIS A 1 80 ? 15.370 8.889 -16.635 1.00 85.44 80 HIS A C 1
ATOM 632 O O . HIS A 1 80 ? 14.756 7.852 -16.904 1.00 85.44 80 HIS A O 1
ATOM 638 N N . HIS A 1 81 ? 15.018 10.079 -17.111 1.00 86.69 81 HIS A N 1
ATOM 639 C CA . HIS A 1 81 ? 13.998 10.226 -18.142 1.00 86.69 81 HIS A CA 1
ATOM 640 C C . HIS A 1 81 ? 14.626 9.919 -19.500 1.00 86.69 81 HIS A C 1
ATOM 642 O O . HIS A 1 81 ? 15.656 10.484 -19.864 1.00 86.69 81 HIS A O 1
ATOM 648 N N . THR A 1 82 ? 14.016 9.009 -20.248 1.00 86.06 82 THR A N 1
ATOM 649 C CA . THR A 1 82 ? 14.467 8.650 -21.593 1.00 86.06 82 THR A CA 1
ATOM 650 C C . THR A 1 82 ? 13.277 8.268 -22.467 1.00 86.06 82 THR A C 1
ATOM 652 O O . THR A 1 82 ? 12.133 8.269 -22.013 1.00 86.06 82 THR A O 1
ATOM 655 N N . GLN A 1 83 ? 13.530 7.963 -23.735 1.00 86.44 83 GLN A N 1
ATOM 656 C CA . GLN A 1 83 ? 12.517 7.474 -24.661 1.00 86.44 83 GLN A CA 1
ATOM 657 C C . GLN A 1 83 ? 12.805 6.023 -25.017 1.00 86.44 83 GLN A C 1
ATOM 659 O O . GLN A 1 83 ? 13.947 5.656 -25.286 1.00 86.44 83 GLN A O 1
ATOM 664 N N . CYS A 1 84 ? 11.766 5.192 -25.039 1.00 85.94 84 CYS A N 1
ATOM 665 C CA . CYS A 1 84 ? 11.878 3.826 -25.535 1.00 85.94 84 CYS A CA 1
ATOM 666 C C . CYS A 1 84 ? 10.656 3.445 -26.367 1.00 85.94 84 CYS A C 1
ATOM 668 O O . CYS A 1 84 ? 9.563 3.992 -26.201 1.00 85.94 84 CYS A O 1
ATOM 670 N N . HIS A 1 85 ? 10.825 2.458 -27.244 1.00 86.38 85 HIS A N 1
ATOM 671 C CA . HIS A 1 85 ? 9.690 1.834 -27.908 1.00 86.38 85 HIS A CA 1
ATOM 672 C C . HIS A 1 85 ? 8.843 1.050 -26.891 1.00 86.38 85 HIS A C 1
ATOM 674 O O . HIS A 1 85 ? 9.382 0.393 -25.994 1.00 86.38 85 HIS A O 1
ATOM 680 N N . LYS A 1 86 ? 7.513 1.077 -27.038 1.00 84.25 86 LYS A N 1
ATOM 681 C CA . LYS A 1 86 ? 6.551 0.460 -26.103 1.00 84.25 86 LYS A CA 1
ATOM 682 C C . LYS A 1 86 ? 6.797 -1.034 -25.834 1.00 84.25 86 LYS A C 1
ATOM 684 O O . LYS A 1 86 ? 6.418 -1.537 -24.779 1.00 84.25 86 LYS A O 1
ATOM 689 N N . VAL A 1 87 ? 7.438 -1.743 -26.762 1.00 84.81 87 VAL A N 1
ATOM 690 C CA . VAL A 1 87 ? 7.762 -3.179 -26.624 1.00 84.81 87 VAL A CA 1
ATOM 691 C C . VAL A 1 87 ? 8.827 -3.468 -25.564 1.00 84.81 87 VAL A C 1
ATOM 693 O O . VAL A 1 87 ? 8.837 -4.566 -25.023 1.00 84.81 87 VAL A O 1
ATOM 696 N N . HIS A 1 88 ? 9.674 -2.490 -25.229 1.00 84.00 88 HIS A N 1
ATOM 697 C CA . HIS A 1 88 ? 10.732 -2.641 -24.222 1.00 84.00 88 HIS A CA 1
ATOM 698 C C . HIS A 1 88 ? 10.238 -2.364 -22.797 1.00 84.00 88 HIS A C 1
ATOM 700 O O . HIS A 1 88 ? 10.989 -2.459 -21.829 1.00 84.00 88 HIS A O 1
ATOM 706 N N . ILE A 1 89 ? 8.961 -2.021 -22.625 1.00 86.44 89 ILE A N 1
ATOM 707 C CA . ILE A 1 89 ? 8.396 -1.798 -21.299 1.00 86.44 89 ILE A CA 1
ATOM 708 C C . ILE A 1 89 ? 8.541 -3.068 -20.442 1.00 86.44 89 ILE A C 1
ATOM 710 O O . ILE A 1 89 ? 8.122 -4.153 -20.835 1.00 86.44 89 ILE A O 1
ATOM 714 N N . GLY A 1 90 ? 9.073 -2.916 -19.225 1.00 88.31 90 GLY A N 1
ATOM 715 C CA . GLY A 1 90 ? 9.340 -4.038 -18.321 1.00 88.31 90 GLY A CA 1
ATOM 716 C C . GLY A 1 90 ? 10.689 -4.734 -18.551 1.00 88.31 90 GLY A C 1
ATOM 717 O O . GLY A 1 90 ? 11.047 -5.630 -17.778 1.00 88.31 90 GLY A O 1
ATOM 718 N N . GLU A 1 91 ? 11.464 -4.313 -19.548 1.00 91.50 91 GLU A N 1
ATOM 719 C CA . GLU A 1 91 ? 12.864 -4.707 -19.710 1.00 91.50 91 GLU A CA 1
ATOM 720 C C . GLU A 1 91 ? 13.790 -3.867 -18.828 1.00 91.50 91 GLU A C 1
ATOM 722 O O . GLU A 1 91 ? 13.407 -2.816 -18.312 1.00 91.50 91 GLU A O 1
ATOM 727 N N . ILE A 1 92 ? 15.004 -4.364 -18.610 1.00 89.88 92 ILE A N 1
ATOM 728 C CA . ILE A 1 92 ? 16.091 -3.610 -17.989 1.00 89.88 92 ILE A CA 1
ATOM 729 C C . ILE A 1 92 ? 16.952 -3.023 -19.100 1.00 89.88 92 ILE A C 1
ATOM 731 O O . ILE A 1 92 ? 17.318 -3.726 -20.043 1.00 89.88 92 ILE A O 1
ATOM 735 N N . LEU A 1 93 ? 17.298 -1.749 -18.945 1.00 84.56 93 LEU A N 1
ATOM 736 C CA . LEU A 1 93 ? 18.330 -1.098 -19.738 1.00 84.56 93 LEU A CA 1
ATOM 737 C C . LEU A 1 93 ? 19.592 -0.975 -18.887 1.00 84.56 93 LEU A C 1
ATOM 739 O O . LEU A 1 93 ? 19.502 -0.596 -17.720 1.00 84.56 93 LEU A O 1
ATOM 743 N N . ASP A 1 94 ? 20.752 -1.257 -19.467 1.00 84.56 94 ASP A N 1
ATOM 744 C CA . ASP A 1 94 ? 22.028 -0.824 -18.899 1.00 84.56 94 ASP A CA 1
ATOM 745 C C . ASP A 1 94 ? 22.467 0.474 -19.577 1.00 84.56 94 ASP A C 1
ATOM 747 O O . ASP A 1 94 ? 22.244 0.669 -20.773 1.00 84.56 94 ASP A O 1
ATOM 751 N N . LEU A 1 95 ? 23.080 1.367 -18.801 1.00 82.88 95 LEU A N 1
ATOM 752 C CA . LEU A 1 95 ? 23.724 2.566 -19.322 1.00 82.88 95 LEU A CA 1
ATOM 753 C C . LEU A 1 95 ? 25.161 2.202 -19.713 1.00 82.88 95 LEU A C 1
ATOM 755 O O . LEU A 1 95 ? 26.006 2.005 -18.842 1.00 82.88 95 LEU A O 1
ATOM 759 N N . VAL A 1 96 ? 25.420 2.094 -21.013 1.00 85.19 96 VAL A N 1
ATOM 760 C CA . VAL A 1 96 ? 26.737 1.791 -21.592 1.00 85.19 96 VAL A CA 1
ATOM 761 C C . VAL A 1 96 ? 27.104 2.941 -22.520 1.00 85.19 96 VAL A C 1
ATOM 763 O O . VAL A 1 96 ? 26.311 3.302 -23.386 1.00 85.19 96 VAL A O 1
ATOM 766 N N . ASP A 1 97 ? 28.263 3.565 -22.305 1.00 86.62 97 ASP A N 1
ATOM 767 C CA . ASP A 1 97 ? 28.743 4.706 -23.102 1.00 86.62 97 ASP A CA 1
ATOM 768 C C . ASP A 1 97 ? 27.702 5.831 -23.257 1.00 86.62 97 ASP A C 1
ATOM 770 O O . ASP A 1 97 ? 27.465 6.363 -24.343 1.00 86.62 97 ASP A O 1
ATOM 774 N N . ASN A 1 98 ? 27.037 6.176 -22.146 1.00 81.19 98 ASN A N 1
ATOM 775 C CA . ASN A 1 98 ? 25.975 7.185 -22.085 1.00 81.19 98 ASN A CA 1
ATOM 776 C C . ASN A 1 98 ? 24.742 6.870 -22.967 1.00 81.19 98 ASN A C 1
ATOM 778 O O . ASN A 1 98 ? 23.987 7.767 -23.345 1.00 81.19 98 ASN A O 1
ATOM 782 N N . ARG A 1 99 ? 24.523 5.591 -23.303 1.00 81.81 99 ARG A N 1
ATOM 783 C CA . ARG A 1 99 ? 23.356 5.094 -24.044 1.00 81.81 99 ARG A CA 1
ATOM 784 C C . ARG A 1 99 ? 22.671 3.970 -23.279 1.00 81.81 99 ARG A C 1
ATOM 786 O O . ARG A 1 99 ? 23.325 3.113 -22.694 1.00 81.81 99 ARG A O 1
ATOM 793 N N . PHE A 1 100 ? 21.343 3.956 -23.308 1.00 81.88 100 PHE A N 1
ATOM 794 C CA . PHE A 1 100 ? 20.568 2.864 -22.732 1.00 81.88 100 PHE A CA 1
ATOM 795 C C . PHE A 1 100 ? 20.467 1.700 -23.719 1.00 81.88 100 PHE A C 1
ATOM 797 O O . PHE A 1 100 ? 19.940 1.860 -24.819 1.00 81.88 100 PHE A O 1
ATOM 804 N N . VAL A 1 101 ? 20.946 0.526 -23.315 1.00 85.81 101 VAL A N 1
ATOM 805 C CA . VAL A 1 101 ? 20.945 -0.693 -24.133 1.00 85.81 101 VAL A CA 1
ATOM 806 C C . VAL A 1 101 ? 20.071 -1.759 -23.464 1.00 85.81 101 VAL A C 1
ATOM 808 O O . VAL A 1 101 ? 20.232 -1.997 -22.264 1.00 85.81 101 VAL A O 1
ATOM 811 N N . PRO A 1 102 ? 19.141 -2.409 -24.191 1.00 85.25 102 PRO A N 1
ATOM 812 C CA . PRO A 1 102 ? 18.283 -3.440 -23.620 1.00 85.25 102 PRO A CA 1
ATOM 813 C C . PRO A 1 102 ? 19.083 -4.682 -23.229 1.00 85.25 102 PRO A C 1
ATOM 815 O O . PRO A 1 102 ? 19.785 -5.278 -24.041 1.00 85.25 102 PRO A O 1
ATOM 818 N N . ARG A 1 103 ? 18.932 -5.101 -21.971 1.00 89.31 103 ARG A N 1
ATOM 819 C CA . ARG A 1 103 ? 19.500 -6.341 -21.419 1.00 89.31 103 ARG A CA 1
ATOM 820 C C . ARG A 1 103 ? 18.492 -7.496 -21.406 1.00 89.31 103 ARG A C 1
ATOM 822 O O . ARG A 1 103 ? 18.851 -8.635 -21.115 1.00 89.31 103 ARG A O 1
ATOM 829 N N . GLY A 1 104 ? 17.228 -7.203 -21.709 1.00 91.19 104 GLY A N 1
ATOM 830 C CA . GLY A 1 104 ? 16.112 -8.145 -21.691 1.00 91.19 104 GLY A CA 1
ATOM 831 C C . GLY A 1 104 ? 15.179 -7.951 -20.495 1.00 91.19 104 GLY A C 1
ATOM 832 O O . GLY A 1 104 ? 15.221 -6.940 -19.791 1.00 91.19 104 GLY A O 1
ATOM 833 N N . LYS A 1 105 ? 14.288 -8.922 -20.272 1.00 93.44 105 LYS A N 1
ATOM 834 C CA . LYS A 1 105 ? 13.213 -8.822 -19.273 1.00 93.44 105 LYS A CA 1
ATOM 835 C C . LYS A 1 105 ? 13.760 -8.669 -17.857 1.00 93.44 105 LYS A C 1
ATOM 837 O O . LYS A 1 105 ? 14.691 -9.358 -17.448 1.00 93.44 105 LYS A O 1
ATOM 842 N N . CYS A 1 106 ? 13.113 -7.814 -17.070 1.00 92.31 106 CYS A N 1
ATOM 843 C CA . CYS A 1 106 ? 13.438 -7.672 -15.659 1.00 92.31 106 CYS A CA 1
ATOM 844 C C . CYS A 1 106 ? 13.264 -9.004 -14.914 1.00 92.31 106 CYS A C 1
ATOM 846 O O . CYS A 1 106 ? 12.175 -9.567 -14.974 1.00 92.31 106 CYS A O 1
ATOM 848 N N . PRO A 1 107 ? 14.261 -9.496 -14.162 1.00 92.25 107 PRO A N 1
ATOM 849 C CA . PRO A 1 107 ? 14.155 -10.767 -13.449 1.00 92.25 107 PRO A CA 1
ATOM 850 C C . PRO A 1 107 ? 13.110 -10.716 -12.325 1.00 92.25 107 PRO A C 1
ATOM 852 O O . PRO A 1 107 ? 12.505 -11.732 -11.998 1.00 92.25 107 PRO A O 1
ATOM 855 N N . THR A 1 108 ? 12.850 -9.528 -11.772 1.00 92.00 108 THR A N 1
ATOM 856 C CA . THR A 1 108 ? 11.923 -9.338 -10.650 1.00 92.00 108 THR A CA 1
ATOM 857 C C . THR A 1 108 ? 10.453 -9.385 -11.075 1.00 92.00 108 THR A C 1
ATOM 859 O O . THR A 1 108 ? 9.640 -9.989 -10.379 1.00 92.00 108 THR A O 1
ATOM 862 N N . CYS A 1 109 ? 10.088 -8.769 -12.206 1.00 92.56 109 CYS A N 1
ATOM 863 C CA . CYS A 1 109 ? 8.701 -8.762 -12.703 1.00 92.56 109 CYS A CA 1
ATOM 864 C C . CYS A 1 109 ? 8.492 -9.572 -13.989 1.00 92.56 109 CYS A C 1
ATOM 866 O O . CYS A 1 109 ? 7.372 -9.638 -14.493 1.00 92.56 109 CYS A O 1
ATOM 868 N N . GLN A 1 110 ? 9.556 -10.142 -14.554 1.00 93.31 110 GLN A N 1
ATOM 869 C CA . GLN A 1 110 ? 9.565 -10.898 -15.811 1.00 93.31 110 GLN A CA 1
ATOM 870 C C . GLN A 1 110 ? 8.933 -10.138 -16.991 1.00 93.31 110 GLN A C 1
ATOM 872 O O . GLN A 1 110 ? 8.283 -10.721 -17.855 1.00 93.31 110 GLN A O 1
ATOM 877 N N . GLY A 1 111 ? 9.097 -8.811 -17.025 1.00 91.44 111 GLY A N 1
ATOM 878 C CA . GLY A 1 111 ? 8.522 -7.944 -18.061 1.00 91.44 111 GLY A CA 1
ATOM 879 C C . GLY A 1 111 ? 7.068 -7.521 -17.825 1.00 91.44 111 GLY A C 1
ATOM 880 O O . GLY A 1 111 ? 6.554 -6.666 -18.534 1.00 91.44 111 GLY A O 1
ATOM 881 N N . THR A 1 112 ? 6.389 -8.040 -16.798 1.00 91.06 112 THR A N 1
ATOM 882 C CA . THR A 1 112 ? 4.973 -7.705 -16.538 1.00 91.06 112 THR A CA 1
ATOM 883 C C . THR A 1 112 ? 4.771 -6.319 -15.915 1.00 91.06 112 THR A C 1
ATOM 885 O O . THR A 1 112 ? 3.637 -5.845 -15.821 1.00 91.06 112 THR A O 1
ATOM 888 N N . ARG A 1 113 ? 5.858 -5.675 -15.453 1.00 89.56 113 ARG A N 1
ATOM 889 C CA . ARG A 1 113 ? 5.887 -4.452 -14.619 1.00 89.56 113 ARG A CA 1
ATOM 890 C C . ARG A 1 113 ? 5.204 -4.565 -13.259 1.00 89.56 113 ARG A C 1
ATOM 892 O O . ARG A 1 113 ? 5.174 -3.587 -12.513 1.00 89.56 113 ARG A O 1
ATOM 899 N N . LYS A 1 114 ? 4.649 -5.724 -12.923 1.00 92.06 114 LYS A N 1
ATOM 900 C CA . LYS A 1 114 ? 3.935 -5.944 -11.673 1.00 92.06 114 LYS A CA 1
ATOM 901 C C . LYS A 1 114 ? 4.592 -7.075 -10.909 1.00 92.06 114 LYS A C 1
ATOM 903 O O . LYS A 1 114 ? 4.992 -8.082 -11.478 1.00 92.06 114 LYS A O 1
ATOM 908 N N . CYS A 1 115 ? 4.692 -6.903 -9.604 1.00 94.19 115 CYS A N 1
ATOM 909 C CA . CYS A 1 115 ? 5.211 -7.916 -8.706 1.00 94.19 115 CYS A CA 1
ATOM 910 C C . CYS A 1 115 ? 4.113 -8.373 -7.762 1.00 94.19 115 CYS A C 1
ATOM 912 O O . CYS A 1 115 ? 3.226 -7.605 -7.379 1.00 94.19 115 CYS A O 1
ATOM 914 N N . LYS A 1 116 ? 4.215 -9.627 -7.332 1.00 95.69 116 LYS A N 1
ATOM 915 C CA . LYS A 1 116 ? 3.386 -10.168 -6.263 1.00 95.69 116 LYS A CA 1
ATOM 916 C C . LYS A 1 116 ? 3.570 -9.321 -5.002 1.00 95.69 116 LYS A C 1
ATOM 918 O O . LYS A 1 116 ? 4.692 -9.095 -4.545 1.00 95.69 116 LYS A O 1
ATOM 923 N N . CYS A 1 117 ? 2.474 -8.834 -4.430 1.00 96.25 117 CYS A N 1
ATOM 924 C CA . CYS A 1 117 ? 2.523 -8.065 -3.198 1.00 96.25 117 CYS A CA 1
ATOM 925 C C . CYS A 1 117 ? 3.009 -8.964 -2.059 1.00 96.25 117 CYS A C 1
ATOM 927 O O . CYS A 1 117 ? 2.332 -9.927 -1.705 1.00 96.25 117 CYS A O 1
ATOM 929 N N . LYS A 1 118 ? 4.149 -8.625 -1.448 1.00 95.38 118 LYS A N 1
ATOM 930 C CA . LYS A 1 118 ? 4.718 -9.396 -0.329 1.00 95.38 118 LYS A CA 1
ATOM 931 C C . LYS A 1 118 ? 3.792 -9.444 0.890 1.00 95.38 118 LYS A C 1
ATOM 933 O O . LYS A 1 118 ? 3.764 -10.443 1.593 1.00 95.38 118 LYS A O 1
ATOM 938 N N . ARG A 1 119 ? 2.996 -8.391 1.114 1.00 94.88 119 ARG A N 1
ATOM 939 C CA . ARG A 1 119 ? 2.106 -8.276 2.279 1.00 94.88 119 ARG A CA 1
ATOM 940 C C . ARG A 1 119 ? 0.936 -9.261 2.252 1.00 94.88 119 ARG A C 1
ATOM 942 O O . ARG A 1 119 ? 0.616 -9.831 3.283 1.00 94.88 119 ARG A O 1
ATOM 949 N N . CYS A 1 120 ? 0.279 -9.422 1.104 1.00 96.25 120 CYS A N 1
ATOM 950 C CA . CYS A 1 120 ? -0.826 -10.380 0.947 1.00 96.25 120 CYS A CA 1
ATOM 951 C C . CYS A 1 120 ? -0.403 -11.655 0.220 1.00 96.25 120 CYS A C 1
ATOM 953 O O . CYS A 1 120 ? -1.238 -12.496 -0.082 1.00 96.25 120 CYS A O 1
ATOM 955 N N . ASN A 1 121 ? 0.879 -11.781 -0.126 1.00 95.44 121 ASN A N 1
ATOM 956 C CA . ASN A 1 121 ? 1.378 -12.844 -0.982 1.00 95.44 121 ASN A CA 1
ATOM 957 C C . ASN A 1 121 ? 0.479 -13.046 -2.219 1.00 95.44 121 ASN A C 1
ATOM 959 O O . ASN A 1 121 ? 0.088 -14.166 -2.540 1.00 95.44 121 ASN A O 1
ATOM 963 N N . GLY A 1 122 ? 0.145 -11.965 -2.927 1.00 95.75 122 GLY A N 1
ATOM 964 C CA . GLY A 1 122 ? -0.586 -12.033 -4.198 1.00 95.75 122 GLY A CA 1
ATOM 965 C C . GLY A 1 122 ? -2.082 -12.332 -4.125 1.00 95.75 122 GLY A C 1
ATOM 966 O O . GLY A 1 122 ? -2.729 -12.313 -5.162 1.00 95.75 122 GLY A O 1
ATOM 967 N N . THR A 1 123 ? -2.657 -12.578 -2.949 1.00 96.19 123 THR A N 1
ATOM 968 C CA . THR A 1 123 ? -4.069 -12.993 -2.822 1.00 96.19 123 THR A CA 1
ATOM 969 C C . THR A 1 123 ? -5.060 -11.831 -2.799 1.00 96.19 123 THR A C 1
ATOM 971 O O . THR A 1 123 ? -6.259 -12.061 -2.671 1.00 96.19 123 THR A O 1
ATOM 974 N N . SER A 1 124 ? -4.558 -10.590 -2.819 1.00 95.88 124 SER A N 1
ATOM 975 C CA . SER A 1 124 ? -5.304 -9.344 -2.577 1.00 95.88 124 SER A CA 1
ATOM 976 C C . SER A 1 124 ? -5.974 -9.227 -1.199 1.00 95.88 124 SER A C 1
ATOM 978 O O . SER A 1 124 ? -6.527 -8.173 -0.883 1.00 95.88 124 SER A O 1
ATOM 980 N N . HIS A 1 125 ? -5.829 -10.232 -0.331 1.00 96.50 125 HIS A N 1
ATOM 981 C CA . HIS A 1 125 ? -6.446 -10.300 0.990 1.00 96.50 125 HIS A CA 1
ATOM 982 C C . HIS A 1 125 ? -5.403 -10.601 2.070 1.00 96.50 125 HIS A C 1
ATOM 984 O O . HIS A 1 125 ? -4.455 -11.355 1.869 1.00 96.50 125 HIS A O 1
ATOM 990 N N . ILE A 1 126 ? -5.568 -10.000 3.241 1.00 96.69 126 ILE A N 1
ATOM 991 C CA . ILE A 1 126 ? -4.785 -10.310 4.439 1.0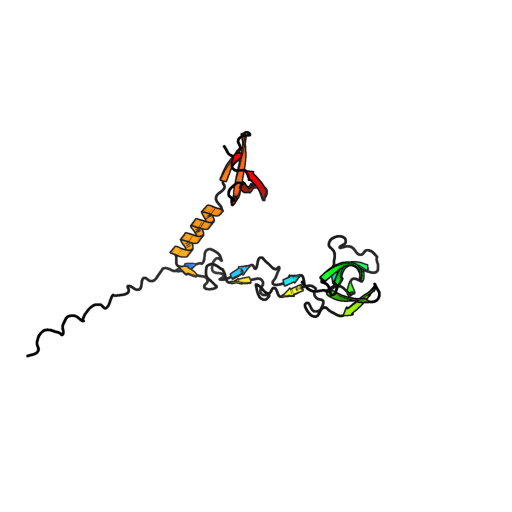0 96.69 126 ILE A CA 1
ATOM 992 C C . ILE A 1 126 ? -5.714 -10.843 5.520 1.00 96.69 126 ILE A C 1
ATOM 994 O O . ILE A 1 126 ? -6.912 -10.568 5.493 1.00 96.69 126 ILE A O 1
ATOM 998 N N . LEU A 1 127 ? -5.172 -11.584 6.485 1.00 96.81 127 LEU A N 1
ATOM 999 C CA . LEU A 1 127 ? -5.951 -12.008 7.646 1.00 96.81 127 LEU A CA 1
ATOM 1000 C C . LEU A 1 127 ? -6.534 -10.788 8.357 1.00 96.81 127 LEU A C 1
ATOM 1002 O O . LEU A 1 127 ? -5.860 -9.765 8.519 1.00 96.81 127 LEU A O 1
ATOM 1006 N N . CYS A 1 128 ? -7.793 -10.901 8.781 1.00 95.75 128 CYS A N 1
ATOM 1007 C CA . CYS A 1 128 ? -8.420 -9.848 9.557 1.00 95.75 128 CYS A CA 1
ATOM 1008 C C . CYS A 1 128 ? -7.608 -9.619 10.828 1.00 95.75 128 CYS A C 1
ATOM 1010 O O . CYS A 1 128 ? -7.336 -10.540 11.591 1.00 95.75 128 CYS A O 1
ATOM 1012 N N . THR A 1 129 ? -7.243 -8.374 11.083 1.00 94.12 129 THR A N 1
ATOM 1013 C CA . THR A 1 129 ? -6.367 -8.037 12.218 1.00 94.12 129 THR A CA 1
ATOM 1014 C C . THR A 1 129 ? -7.073 -8.157 13.572 1.00 94.12 129 THR A C 1
ATOM 1016 O O . THR A 1 129 ? -6.410 -8.155 14.602 1.00 94.12 129 THR A O 1
ATOM 1019 N N . LEU A 1 130 ? -8.408 -8.273 13.582 1.00 94.06 130 LEU A N 1
ATOM 1020 C CA . LEU A 1 130 ? -9.202 -8.451 14.799 1.00 94.06 130 LEU A CA 1
ATOM 1021 C C . LEU A 1 130 ? -9.398 -9.934 15.167 1.00 94.06 130 LEU A C 1
ATOM 1023 O O . LEU A 1 130 ? -9.173 -10.303 16.323 1.00 94.06 130 LEU A O 1
ATOM 1027 N N . CYS A 1 131 ? -9.805 -10.766 14.197 1.00 95.75 131 CYS A N 1
ATOM 1028 C CA . CYS A 1 131 ? -10.098 -12.194 14.409 1.00 95.75 131 CYS A CA 1
ATOM 1029 C C . CYS A 1 131 ? -9.003 -13.152 13.924 1.00 95.75 131 CYS A C 1
ATOM 1031 O O . CYS A 1 131 ? -9.103 -14.353 14.146 1.00 95.75 131 CYS A O 1
ATOM 1033 N N . LEU A 1 132 ? -7.969 -12.647 13.248 1.00 95.06 132 LEU A N 1
ATOM 1034 C CA . LEU A 1 132 ? -6.832 -13.424 12.742 1.00 95.06 132 LEU A CA 1
ATOM 1035 C C . LEU A 1 132 ? -7.236 -14.600 11.834 1.00 95.06 132 LEU A C 1
ATOM 1037 O O . LEU A 1 132 ? -6.575 -15.631 11.821 1.00 95.06 132 LEU A O 1
ATOM 1041 N N . GLY A 1 133 ? -8.331 -14.460 11.082 1.00 95.25 133 GLY A N 1
ATOM 1042 C CA . GLY A 1 133 ? -8.849 -15.524 10.213 1.00 95.25 133 GLY A CA 1
ATOM 1043 C C . GLY A 1 133 ? -9.945 -16.389 10.828 1.00 95.25 133 GLY A C 1
ATOM 1044 O O . GLY A 1 133 ? -10.634 -17.075 10.082 1.00 95.25 133 GLY A O 1
ATOM 1045 N N . LYS A 1 134 ? -10.182 -16.307 12.145 1.00 95.06 134 LYS A N 1
ATOM 1046 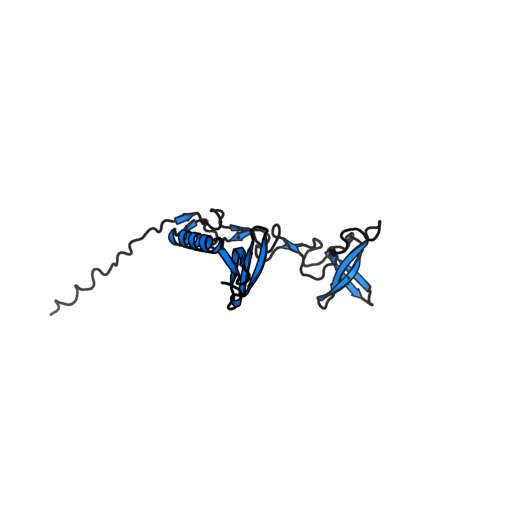C CA . LYS A 1 134 ? -11.162 -17.153 12.854 1.00 95.06 134 LYS A CA 1
ATOM 1047 C C . LYS A 1 134 ? -12.626 -16.861 12.517 1.00 95.06 134 LYS A C 1
ATOM 1049 O O . LYS A 1 134 ? -13.485 -17.636 12.906 1.00 95.06 134 LYS A O 1
ATOM 1054 N N . LYS A 1 135 ? -12.912 -15.764 11.803 1.00 95.62 135 LYS A N 1
ATOM 1055 C CA . LYS A 1 135 ? -14.258 -15.268 11.423 1.00 95.62 135 LYS A CA 1
ATOM 1056 C C . LYS A 1 135 ? -15.135 -14.807 12.591 1.00 95.62 135 LYS A C 1
ATOM 1058 O O . LYS A 1 135 ? -15.902 -13.866 12.413 1.00 95.62 135 LYS A O 1
ATOM 1063 N N . GLU A 1 136 ? -14.920 -15.351 13.776 1.00 95.56 136 GLU A N 1
ATOM 1064 C CA . GLU A 1 136 ? -15.579 -14.987 15.026 1.00 95.56 136 GLU A CA 1
ATOM 1065 C C . GLU A 1 136 ? -14.576 -14.409 16.032 1.00 95.56 136 GLU A C 1
ATOM 1067 O O . GLU A 1 136 ? -13.359 -14.597 15.912 1.00 95.56 136 GLU A O 1
ATOM 1072 N N . VAL A 1 137 ? -15.090 -13.652 16.997 1.00 94.56 137 VAL A N 1
ATOM 1073 C CA . VAL A 1 137 ? -14.357 -13.139 18.157 1.00 94.56 137 VAL A CA 1
ATOM 1074 C C . VAL A 1 137 ? -15.251 -13.181 19.389 1.00 94.56 137 VAL A C 1
ATOM 1076 O O . VAL A 1 137 ? -16.472 -13.108 19.272 1.00 94.56 137 VAL A O 1
ATOM 1079 N N . GLU A 1 138 ? -14.633 -13.208 20.563 1.00 94.75 138 GLU A N 1
ATOM 1080 C CA . GLU A 1 138 ? -15.328 -13.041 21.839 1.00 94.75 138 GLU A CA 1
ATOM 1081 C C . GLU A 1 138 ? -16.217 -11.791 21.815 1.00 94.75 138 GLU A C 1
ATOM 1083 O O . GLU A 1 138 ? -15.799 -10.715 21.359 1.00 94.75 138 GLU A O 1
ATOM 1088 N N . GLN A 1 139 ? -17.439 -11.913 22.333 1.00 93.25 139 GLN A N 1
ATOM 1089 C CA . GLN A 1 139 ? -18.426 -10.836 22.329 1.00 93.25 139 GLN A CA 1
ATOM 1090 C C . GLN A 1 139 ? -17.877 -9.524 22.901 1.00 93.25 139 GLN A C 1
ATOM 1092 O O . GLN A 1 139 ? -18.031 -8.470 22.280 1.00 93.25 139 GLN A O 1
ATOM 1097 N N . LYS A 1 140 ? -17.182 -9.582 24.041 1.00 92.56 140 LYS A N 1
ATOM 1098 C CA . LYS A 1 140 ? -16.586 -8.400 24.677 1.00 92.56 140 LYS A CA 1
ATOM 1099 C C . LYS A 1 140 ? -15.621 -7.677 23.734 1.00 92.56 140 LYS A C 1
ATOM 1101 O O . LYS A 1 140 ? -15.669 -6.455 23.595 1.00 92.56 140 LYS A O 1
ATOM 1106 N N . LYS A 1 141 ? -14.787 -8.431 23.014 1.00 92.38 141 LYS A N 1
ATOM 1107 C CA . LYS A 1 141 ? -13.832 -7.889 22.042 1.00 92.38 141 LYS A CA 1
ATOM 1108 C C . LYS A 1 141 ? -14.535 -7.266 20.832 1.00 92.38 141 LYS A C 1
ATOM 1110 O O . LYS A 1 141 ? -14.092 -6.225 20.338 1.00 92.38 141 LYS A O 1
ATOM 1115 N N . ALA A 1 142 ? -15.626 -7.871 20.354 1.00 92.19 142 ALA A N 1
ATOM 1116 C CA . ALA A 1 142 ? -16.457 -7.286 19.301 1.00 92.19 142 ALA A CA 1
ATOM 1117 C C . ALA A 1 142 ? -17.063 -5.943 19.744 1.00 92.19 142 ALA A C 1
ATOM 1119 O O . ALA A 1 142 ? -16.977 -4.953 19.013 1.00 92.19 142 ALA A O 1
ATOM 1120 N N . GLU A 1 143 ? -17.631 -5.892 20.947 1.00 93.81 143 GLU A N 1
ATOM 1121 C CA . GLU A 1 143 ? -18.266 -4.696 21.507 1.00 93.81 143 GLU A CA 1
ATOM 1122 C C . GLU A 1 143 ? -17.264 -3.557 21.728 1.00 93.81 143 GLU A C 1
ATOM 1124 O O . GLU A 1 143 ? -17.523 -2.420 21.323 1.00 93.81 143 GLU A O 1
ATOM 1129 N N . GLU A 1 144 ? -16.082 -3.855 22.277 1.00 94.50 144 GLU A N 1
ATOM 1130 C CA . GLU A 1 144 ? -14.994 -2.883 22.427 1.00 94.50 144 GLU A CA 1
ATOM 1131 C C . GLU A 1 144 ? -14.552 -2.297 21.081 1.00 94.50 144 GLU A C 1
ATOM 1133 O O . GLU A 1 144 ? -14.332 -1.086 20.968 1.00 94.50 144 GLU A O 1
ATOM 1138 N N . PHE A 1 145 ? -14.441 -3.133 20.042 1.00 93.00 145 PHE A N 1
ATOM 1139 C CA . PHE A 1 145 ? -14.096 -2.675 18.698 1.00 93.00 145 PHE A CA 1
ATOM 1140 C C . PHE A 1 145 ? -15.173 -1.748 18.123 1.00 93.00 145 PHE A C 1
ATOM 1142 O O . PHE A 1 145 ? -14.850 -0.666 17.631 1.00 93.00 145 PHE A O 1
ATOM 1149 N N . ILE A 1 146 ? -16.450 -2.132 18.222 1.00 92.56 146 ILE A N 1
ATOM 1150 C CA . ILE A 1 146 ? -17.578 -1.323 17.739 1.00 92.56 146 ILE A CA 1
ATOM 1151 C C . ILE A 1 146 ? -17.632 0.020 18.474 1.00 92.56 146 ILE A C 1
ATOM 1153 O O . ILE A 1 146 ? -17.823 1.057 17.836 1.00 92.56 146 ILE A O 1
ATOM 1157 N N . LYS A 1 147 ? -17.437 0.028 19.798 1.00 92.62 147 LYS A N 1
ATOM 1158 C CA . LYS A 1 147 ? -17.413 1.259 20.597 1.00 92.62 147 LYS A CA 1
ATOM 1159 C C . LYS A 1 147 ? -16.296 2.198 20.136 1.00 92.62 147 LYS A C 1
ATOM 1161 O O . LYS A 1 147 ? -16.577 3.350 19.809 1.00 92.62 147 LYS A O 1
ATOM 1166 N N . LYS A 1 148 ? -15.062 1.694 20.019 1.00 89.88 148 LYS A N 1
ATOM 1167 C CA . LYS A 1 148 ? -13.916 2.474 19.518 1.00 89.88 148 LYS A CA 1
ATOM 1168 C C . LYS A 1 148 ? -14.160 3.003 18.106 1.00 89.88 148 LYS A C 1
ATOM 1170 O O . LYS A 1 148 ? -13.851 4.154 17.815 1.00 89.88 148 LYS A O 1
ATOM 1175 N N . GLN A 1 149 ? -14.747 2.192 17.229 1.00 88.06 149 GLN A N 1
ATOM 1176 C CA . GLN A 1 149 ? -15.051 2.604 15.862 1.00 88.06 149 GLN A CA 1
ATOM 1177 C C . GLN A 1 149 ? -16.094 3.732 15.829 1.00 88.06 149 GLN A C 1
ATOM 1179 O O . GLN A 1 149 ? -15.891 4.722 15.130 1.00 88.06 149 GLN A O 1
ATOM 1184 N N . LYS A 1 150 ? -17.155 3.643 16.642 1.00 88.06 150 LYS A N 1
ATOM 1185 C CA . LYS A 1 150 ? -18.155 4.714 16.797 1.00 88.06 150 LYS A CA 1
ATOM 1186 C C . LYS A 1 150 ? -17.544 6.012 17.328 1.00 88.06 150 LYS A C 1
ATOM 1188 O O . LYS A 1 150 ? -17.915 7.083 16.860 1.00 88.06 150 LYS A O 1
ATOM 1193 N N . GLU A 1 151 ? -16.612 5.932 18.276 1.00 85.50 151 GLU A N 1
ATOM 1194 C CA . GLU A 1 151 ? -15.890 7.102 18.795 1.00 85.50 151 GLU A CA 1
ATOM 1195 C C . GLU A 1 151 ? -15.023 7.760 17.716 1.00 85.50 151 GLU A C 1
ATOM 1197 O O . GLU A 1 151 ? -15.035 8.983 17.581 1.00 85.50 151 GLU A O 1
ATOM 1202 N N . VAL A 1 152 ? -14.327 6.958 16.904 1.00 81.00 152 VAL A N 1
ATOM 1203 C CA . VAL A 1 152 ? -13.533 7.447 15.768 1.00 81.00 152 VAL A CA 1
ATOM 1204 C C . VAL A 1 152 ? -14.428 8.067 14.693 1.00 81.00 152 VAL A C 1
ATOM 1206 O O . VAL A 1 152 ? -14.087 9.112 14.145 1.00 81.00 152 VAL A O 1
ATOM 1209 N N . ASP A 1 153 ? -15.568 7.448 14.380 1.00 82.50 153 ASP A N 1
ATOM 1210 C CA . ASP A 1 153 ? -16.515 7.905 13.355 1.00 82.50 153 ASP A CA 1
ATOM 1211 C C . ASP A 1 153 ? -17.392 9.086 13.802 1.00 82.50 153 ASP A C 1
ATOM 1213 O O . ASP A 1 153 ? -18.077 9.694 12.972 1.00 82.50 153 ASP A O 1
ATOM 1217 N N . LYS A 1 154 ? -17.354 9.453 15.088 1.00 87.50 154 LYS A N 1
ATOM 1218 C CA . LYS A 1 154 ? -18.130 10.567 15.631 1.00 87.50 154 LYS A CA 1
ATOM 1219 C C . LYS A 1 154 ? -17.700 11.881 14.975 1.00 87.50 154 LYS A C 1
ATOM 1221 O O . LYS A 1 154 ? -16.546 12.306 15.066 1.00 87.50 154 LYS A O 1
ATOM 1226 N N . LYS A 1 155 ? -18.655 12.553 14.326 1.00 87.88 155 LYS A N 1
ATOM 1227 C CA . LYS A 1 155 ? -18.459 13.909 13.804 1.00 87.88 155 LYS A CA 1
ATOM 1228 C C . LYS A 1 155 ? -18.252 14.873 14.972 1.00 87.88 155 LYS A C 1
ATOM 1230 O O . LYS A 1 155 ? -18.990 14.835 15.954 1.00 87.88 155 LYS A O 1
ATOM 1235 N N . GLN A 1 156 ? -17.250 15.726 14.844 1.00 89.00 156 GLN A N 1
ATOM 1236 C CA . GLN A 1 156 ? -16.958 16.823 15.749 1.00 89.00 156 GLN A CA 1
ATOM 1237 C C . GLN A 1 156 ? -17.266 18.140 15.045 1.00 89.00 156 GLN A C 1
ATOM 1239 O O . GLN A 1 156 ? -17.017 18.288 13.847 1.00 89.00 156 GLN A O 1
ATOM 1244 N N . THR A 1 157 ? -17.803 19.083 15.806 1.00 91.94 157 THR A N 1
ATOM 1245 C CA . THR A 1 157 ? -17.983 20.466 15.379 1.00 91.94 157 THR A CA 1
ATOM 1246 C C . THR A 1 157 ? -17.025 21.309 16.202 1.00 91.94 157 THR A C 1
ATOM 1248 O O . THR A 1 157 ? -17.089 21.285 17.427 1.00 91.94 157 THR A O 1
ATOM 1251 N N . ILE A 1 158 ? -16.113 22.000 15.527 1.00 92.25 158 ILE A N 1
ATOM 1252 C CA . ILE A 1 158 ? -15.122 22.892 16.122 1.00 92.25 158 ILE A CA 1
ATOM 1253 C C . ILE A 1 158 ? -15.503 24.313 15.738 1.00 92.25 158 ILE A C 1
ATOM 1255 O O . ILE A 1 158 ? -15.645 24.608 14.551 1.00 92.25 158 ILE A O 1
ATOM 1259 N N . LYS A 1 159 ? -15.660 25.185 16.731 1.00 95.38 159 LYS A N 1
ATOM 1260 C CA . LYS A 1 159 ? -15.827 26.621 16.523 1.00 95.38 159 LYS A CA 1
ATOM 1261 C C . LYS A 1 159 ? -14.472 27.294 16.722 1.00 95.38 159 LYS A C 1
ATOM 1263 O O . LYS A 1 159 ? -13.774 27.011 17.692 1.00 95.38 159 LYS A O 1
ATOM 1268 N N . LEU A 1 160 ? -14.070 28.106 15.757 1.00 95.88 160 LEU A N 1
ATOM 1269 C CA . LEU A 1 160 ? -12.840 28.880 15.806 1.00 95.88 160 LEU A CA 1
ATOM 1270 C C . LEU A 1 160 ? -13.116 30.269 16.383 1.00 95.88 160 LEU A C 1
ATOM 1272 O O . LEU A 1 160 ? -14.202 30.818 16.204 1.00 95.88 160 LEU A O 1
ATOM 1276 N N . LYS A 1 161 ? -12.093 30.884 16.979 1.00 96.25 161 LYS A N 1
ATOM 1277 C CA . LYS A 1 161 ? -12.137 32.245 17.538 1.00 96.25 161 LYS A CA 1
ATOM 1278 C C . LYS A 1 161 ? -12.521 33.321 16.519 1.00 96.25 161 LYS A C 1
ATOM 1280 O O . LYS A 1 161 ? -13.025 34.369 16.899 1.00 96.25 161 LYS A O 1
ATOM 1285 N N . ASN A 1 162 ? -12.306 33.068 15.226 1.00 93.38 162 ASN A N 1
ATOM 1286 C CA . ASN A 1 162 ? -12.747 33.950 14.139 1.00 93.38 162 ASN A CA 1
ATOM 1287 C C . ASN A 1 162 ? -14.243 33.779 13.778 1.00 93.38 162 ASN A C 1
ATOM 1289 O O . ASN A 1 162 ? -14.698 34.352 12.792 1.00 93.38 162 ASN A O 1
ATOM 1293 N N . GLY A 1 163 ? -14.995 32.965 14.528 1.00 94.00 163 GLY A N 1
ATOM 1294 C CA . GLY A 1 163 ? -16.410 32.664 14.298 1.00 94.00 163 GLY A CA 1
ATOM 1295 C C . GLY A 1 163 ? -16.673 31.540 13.290 1.00 94.00 163 GLY A C 1
ATOM 1296 O O . GLY A 1 163 ? -17.821 31.121 13.135 1.00 94.00 163 GLY A O 1
ATOM 1297 N N . GLN A 1 164 ? -15.647 31.012 12.616 1.00 94.56 164 GLN A N 1
ATOM 1298 C CA . GLN A 1 164 ? -15.808 29.925 11.653 1.00 94.56 164 GLN A CA 1
ATOM 1299 C C . GLN A 1 164 ? -16.129 28.603 12.360 1.00 94.56 164 GLN A C 1
ATOM 1301 O O . GLN A 1 164 ? -15.481 28.225 13.333 1.00 94.56 164 GLN A O 1
ATOM 1306 N N . ILE A 1 165 ? -17.095 27.854 11.826 1.00 95.50 165 ILE A N 1
ATOM 1307 C CA . ILE A 1 165 ? -17.472 26.532 12.333 1.00 95.50 165 ILE A CA 1
ATOM 1308 C C . ILE A 1 165 ? -17.021 25.466 11.337 1.00 95.50 165 ILE A C 1
ATOM 1310 O O . ILE A 1 165 ? -17.367 25.506 10.157 1.00 95.50 165 ILE A O 1
ATOM 1314 N N . ILE A 1 166 ? -16.258 24.492 11.821 1.00 94.06 166 ILE A N 1
ATOM 1315 C CA . ILE A 1 166 ? -15.774 23.353 11.047 1.00 94.06 166 ILE A CA 1
ATOM 1316 C C . ILE A 1 166 ? -16.423 22.092 11.604 1.00 94.06 166 ILE A C 1
ATOM 1318 O O . ILE A 1 166 ? -16.159 21.693 12.736 1.00 94.06 166 ILE A O 1
ATOM 1322 N N . THR A 1 167 ? -17.236 21.423 10.790 1.00 93.88 167 THR A N 1
ATOM 1323 C CA . THR A 1 167 ? -17.829 20.127 11.139 1.00 93.88 167 THR A CA 1
ATOM 1324 C C . THR A 1 167 ? -17.211 19.018 10.299 1.00 93.88 167 THR A C 1
ATOM 1326 O O . THR A 1 167 ? -17.208 19.067 9.067 1.00 93.88 167 THR A O 1
ATOM 1329 N N . GLY A 1 168 ? -16.715 17.974 10.955 1.00 93.19 168 GLY A N 1
ATOM 1330 C CA . GLY A 1 168 ? -16.132 16.830 10.269 1.00 93.19 168 GLY A CA 1
ATOM 1331 C C . GLY A 1 168 ? -15.668 15.736 11.217 1.00 93.19 168 GLY A C 1
ATOM 1332 O O . GLY A 1 168 ? -15.924 15.768 12.414 1.00 93.19 168 GLY A O 1
ATOM 1333 N N . LYS A 1 169 ? -14.996 14.726 10.676 1.00 92.25 169 LYS A N 1
ATOM 1334 C CA . LYS A 1 169 ? -14.450 13.616 11.457 1.00 92.25 169 LYS A CA 1
ATOM 1335 C C . LYS A 1 169 ? -13.024 13.943 11.886 1.00 92.25 169 LYS A C 1
ATOM 1337 O O . LYS A 1 169 ? -12.205 14.300 11.039 1.00 92.25 169 LYS A O 1
ATOM 1342 N N . LYS A 1 170 ? -12.702 13.775 13.170 1.00 91.88 170 LYS A N 1
ATOM 1343 C CA . LYS A 1 170 ? -11.321 13.901 13.647 1.00 91.88 170 LYS A CA 1
ATOM 1344 C C . LYS A 1 170 ? -10.481 12.752 13.101 1.00 91.88 170 LYS A C 1
ATOM 1346 O O . LYS A 1 170 ? -10.796 11.587 13.326 1.00 91.88 170 LYS A O 1
ATOM 1351 N N . VAL A 1 171 ? -9.427 13.081 12.362 1.00 91.69 171 VAL A N 1
ATOM 1352 C CA . VAL A 1 171 ? -8.530 12.089 11.750 1.00 91.69 171 VAL A CA 1
ATOM 1353 C C . VAL A 1 171 ? -7.248 11.948 12.550 1.00 91.69 171 VAL A C 1
ATOM 1355 O O . VAL A 1 171 ? -6.748 10.842 12.728 1.00 91.69 171 VAL A O 1
ATOM 1358 N N . MET A 1 172 ? -6.723 13.068 13.035 1.00 90.44 172 MET A N 1
ATOM 1359 C CA . MET A 1 172 ? -5.470 13.118 13.770 1.00 90.44 172 MET A CA 1
ATOM 1360 C C . MET A 1 172 ? -5.519 14.261 14.772 1.00 90.44 172 MET A C 1
ATOM 1362 O O . MET A 1 172 ? -6.098 15.313 14.503 1.00 90.44 172 MET A O 1
ATOM 1366 N N . GLU A 1 173 ? -4.884 14.057 15.914 1.00 92.69 173 GLU A N 1
ATOM 1367 C CA . GLU A 1 173 ? -4.702 15.075 16.933 1.00 92.69 173 GLU A CA 1
ATOM 1368 C C . GLU A 1 173 ? -3.260 15.016 17.417 1.00 92.69 173 GLU A C 1
ATOM 1370 O O . GLU A 1 173 ? -2.764 13.954 17.788 1.00 92.69 173 GLU A O 1
ATOM 1375 N N . THR A 1 174 ? -2.585 16.156 17.374 1.00 93.56 174 THR A N 1
ATOM 1376 C CA . THR A 1 174 ? -1.266 16.349 17.972 1.00 93.56 174 THR A CA 1
ATOM 1377 C C . THR A 1 174 ? -1.397 17.254 19.194 1.00 93.56 174 THR A C 1
ATOM 1379 O O . THR A 1 174 ? -2.501 17.666 19.574 1.00 93.56 174 THR A O 1
ATOM 1382 N N . LYS A 1 175 ? -0.269 17.571 19.837 1.00 94.44 175 LYS A N 1
ATOM 1383 C CA . LYS A 1 175 ? -0.247 18.496 20.973 1.00 94.44 175 LYS A CA 1
ATOM 1384 C C . LYS A 1 175 ? -0.888 19.844 20.620 1.00 94.44 175 LYS A C 1
ATOM 1386 O O . LYS A 1 175 ? -1.722 20.307 21.386 1.00 94.44 175 LYS A O 1
ATOM 1391 N N . ASP A 1 176 ? -0.597 20.376 19.431 1.00 96.38 176 ASP A N 1
ATOM 1392 C CA . ASP A 1 176 ? -0.961 21.752 19.061 1.00 96.38 176 ASP A CA 1
ATOM 1393 C C . ASP A 1 176 ? -2.016 21.841 17.950 1.00 96.38 176 ASP A C 1
ATOM 1395 O O . ASP A 1 176 ? -2.583 22.910 17.730 1.00 96.38 176 ASP A O 1
ATOM 1399 N N . LYS A 1 177 ? -2.296 20.746 17.228 1.00 96.44 177 LYS A N 1
ATOM 1400 C CA . LYS A 1 177 ? -3.175 20.765 16.048 1.00 96.44 177 LYS A CA 1
ATOM 1401 C C . LYS A 1 177 ? -4.179 19.622 16.032 1.00 96.44 177 LYS A C 1
ATOM 1403 O O . LYS A 1 177 ? -3.930 18.538 16.558 1.00 96.44 177 LYS A O 1
ATOM 1408 N N . ILE A 1 178 ? -5.301 19.855 15.364 1.00 94.81 178 ILE A N 1
ATOM 1409 C CA . ILE A 1 178 ? -6.330 18.858 15.071 1.00 94.81 178 ILE A CA 1
ATOM 1410 C C . ILE A 1 178 ? -6.548 18.832 13.559 1.00 94.81 178 ILE A C 1
ATOM 1412 O O . ILE A 1 178 ? -6.741 19.870 12.935 1.00 94.81 178 ILE A O 1
ATOM 1416 N N . SER A 1 179 ? -6.514 17.644 12.956 1.00 95.19 179 SER A N 1
ATOM 1417 C CA . SER A 1 179 ? -6.892 17.443 11.558 1.00 95.19 179 SER A CA 1
ATOM 1418 C C . SER A 1 179 ? -8.319 16.912 11.483 1.00 95.19 179 SER A C 1
ATOM 1420 O O . SER A 1 179 ? -8.613 15.814 11.970 1.00 95.19 179 SER A O 1
ATOM 1422 N N . ILE A 1 180 ? -9.199 17.692 10.863 1.00 95.06 180 ILE A N 1
ATOM 1423 C CA . ILE A 1 180 ? -10.596 17.350 10.618 1.00 95.06 180 ILE A CA 1
ATOM 1424 C C . ILE A 1 180 ? -10.781 17.030 9.139 1.00 95.06 180 ILE A C 1
ATOM 1426 O O . ILE A 1 180 ? -10.418 17.825 8.276 1.00 95.06 180 ILE A O 1
ATOM 1430 N N . LYS A 1 181 ? -11.388 15.881 8.839 1.00 94.44 181 LYS A N 1
ATOM 1431 C CA . LYS A 1 181 ? -11.888 15.574 7.499 1.00 94.44 181 LYS A CA 1
ATOM 1432 C C . LYS A 1 181 ? -13.339 16.024 7.387 1.00 94.44 181 LYS A C 1
ATOM 1434 O O . LYS A 1 181 ? -14.216 15.452 8.040 1.00 94.44 181 LYS A O 1
ATOM 1439 N N . THR A 1 182 ? -13.583 17.052 6.591 1.00 93.00 182 THR A N 1
ATOM 1440 C CA . THR A 1 182 ? -14.911 17.624 6.343 1.00 93.00 182 THR A CA 1
ATOM 1441 C C . THR A 1 182 ? -15.760 16.703 5.460 1.00 93.00 182 THR A C 1
ATOM 1443 O O . THR A 1 182 ? -15.273 15.714 4.904 1.00 93.00 182 THR A O 1
ATOM 1446 N N . ALA A 1 183 ? -17.064 16.985 5.361 1.00 89.50 183 ALA A N 1
ATOM 1447 C CA . ALA A 1 183 ? -18.009 16.153 4.604 1.00 89.50 183 ALA A CA 1
ATOM 1448 C C . ALA A 1 183 ? -17.690 16.081 3.098 1.00 89.50 183 ALA A C 1
ATOM 1450 O O . ALA A 1 183 ? -17.911 15.043 2.481 1.00 89.50 183 ALA A O 1
ATOM 1451 N N . ASP A 1 184 ? -17.103 17.141 2.536 1.00 90.56 184 ASP A N 1
ATOM 1452 C CA . ASP A 1 184 ? -16.594 17.203 1.157 1.00 90.56 184 ASP A CA 1
ATOM 1453 C C . ASP A 1 184 ? -15.263 16.445 0.967 1.00 90.56 184 ASP A C 1
ATOM 1455 O O . ASP A 1 184 ? -14.680 16.442 -0.114 1.00 90.56 184 ASP A O 1
ATOM 1459 N N . GLY A 1 185 ? -14.768 15.783 2.015 1.00 89.25 185 GLY A N 1
ATOM 1460 C CA . GLY A 1 185 ? -13.571 14.955 1.977 1.00 89.25 185 GLY A CA 1
ATOM 1461 C C . GLY A 1 185 ? -12.258 15.723 2.108 1.00 89.25 185 GLY A C 1
ATOM 1462 O O . GLY A 1 185 ? -11.207 15.075 2.107 1.00 89.25 185 GLY A O 1
ATOM 1463 N N . LYS A 1 186 ? -12.295 17.054 2.263 1.00 93.62 186 LYS A N 1
ATOM 1464 C CA . LYS A 1 186 ? -11.097 17.871 2.489 1.00 93.62 186 LYS A CA 1
ATOM 1465 C C . LYS A 1 186 ? -10.549 17.673 3.898 1.00 93.62 186 LYS A C 1
ATOM 1467 O O . LYS A 1 186 ? -11.281 17.369 4.836 1.00 93.62 186 LYS A O 1
ATOM 1472 N N . PHE A 1 187 ? -9.240 17.849 4.038 1.00 95.00 187 PHE A N 1
ATOM 1473 C CA . PHE A 1 187 ? -8.565 17.847 5.331 1.00 95.00 187 PHE A CA 1
ATOM 1474 C C . PHE A 1 187 ? -8.290 19.287 5.745 1.00 95.00 187 PHE A C 1
ATOM 1476 O O . PHE A 1 187 ? -7.585 20.009 5.046 1.00 95.00 187 PHE A O 1
ATOM 1483 N N . VAL A 1 188 ? -8.836 19.686 6.887 1.00 95.31 188 VAL A N 1
ATOM 1484 C CA . VAL A 1 188 ? -8.608 20.993 7.498 1.00 95.31 188 VAL A CA 1
ATOM 1485 C C . VAL A 1 188 ? -7.753 20.786 8.737 1.00 95.31 188 VAL A C 1
ATOM 1487 O O . VAL A 1 188 ? -8.105 20.004 9.621 1.00 95.31 188 VAL A O 1
ATOM 1490 N N . LEU A 1 189 ? -6.603 21.452 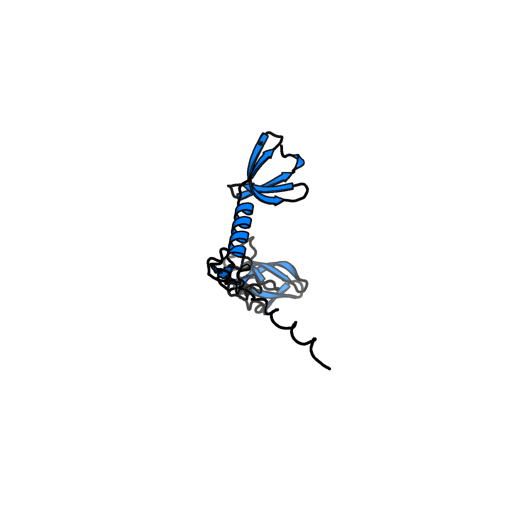8.781 1.00 96.19 189 LEU A N 1
ATOM 1491 C CA . LEU A 1 189 ? -5.721 21.447 9.940 1.00 96.19 189 LEU A CA 1
ATOM 1492 C C . LEU A 1 189 ? -6.003 22.704 10.764 1.00 96.19 189 LEU A C 1
ATOM 1494 O O . LEU A 1 189 ? -5.830 23.814 10.273 1.00 96.19 189 LEU A O 1
ATOM 1498 N N . VAL A 1 190 ? -6.441 22.515 12.001 1.00 95.81 190 VAL A N 1
ATOM 1499 C CA . VAL A 1 190 ? -6.816 23.576 12.938 1.00 95.81 190 VAL A CA 1
ATOM 1500 C C . VAL A 1 190 ? -5.787 23.620 14.060 1.00 95.81 190 VAL A C 1
ATOM 1502 O O . VAL A 1 190 ? -5.496 22.574 14.645 1.00 95.81 190 VAL A O 1
ATOM 1505 N N . ASN A 1 191 ? -5.237 24.792 14.389 1.00 96.69 191 ASN A N 1
ATOM 1506 C CA . ASN A 1 191 ? -4.436 24.920 15.608 1.00 96.69 191 ASN A CA 1
ATOM 1507 C C . ASN A 1 191 ? -5.369 25.000 16.815 1.00 96.69 191 ASN A C 1
ATOM 1509 O O . ASN A 1 191 ? -6.368 25.714 16.793 1.00 96.69 191 ASN A O 1
ATOM 1513 N N . LYS A 1 192 ? -5.030 24.301 17.898 1.00 96.06 192 LYS A N 1
ATOM 1514 C CA . LYS A 1 192 ? -5.832 24.305 19.129 1.00 96.06 192 LYS A CA 1
ATOM 1515 C C . LYS A 1 192 ? -5.911 25.687 19.778 1.00 96.06 192 LYS A C 1
ATOM 1517 O O . LYS A 1 192 ? -6.896 25.977 20.441 1.00 96.06 192 LYS A O 1
ATOM 1522 N N . SER A 1 193 ? -4.913 26.542 19.546 1.00 96.12 193 SER A N 1
ATOM 1523 C CA . SER A 1 193 ? -4.916 27.950 19.964 1.00 96.12 193 SER A CA 1
ATOM 1524 C C . SER A 1 193 ? -6.049 28.768 19.347 1.00 96.12 193 SER A C 1
ATOM 1526 O O . SER A 1 193 ? -6.434 29.787 19.920 1.00 96.12 193 SER A O 1
ATOM 1528 N N . ASP A 1 194 ? -6.562 28.334 18.196 1.00 94.94 194 ASP A N 1
ATOM 1529 C CA . ASP A 1 194 ? -7.540 29.064 17.389 1.00 94.94 194 ASP A CA 1
ATOM 1530 C C . ASP A 1 194 ? -8.970 28.582 17.667 1.00 94.94 194 ASP A C 1
ATOM 1532 O O . ASP A 1 194 ? -9.914 29.134 17.109 1.00 94.94 194 ASP A O 1
ATOM 1536 N N . ILE A 1 195 ? -9.134 27.561 18.514 1.00 93.75 195 ILE A N 1
ATOM 1537 C CA . ILE A 1 195 ? -10.425 27.003 18.932 1.00 93.75 195 ILE A CA 1
ATOM 1538 C C . ILE A 1 195 ? -10.984 27.844 20.087 1.00 93.75 195 ILE A C 1
ATOM 1540 O O . ILE A 1 195 ? -10.223 28.298 20.947 1.00 93.75 195 ILE A O 1
ATOM 1544 N N . GLU A 1 196 ? -12.295 28.084 20.054 1.00 89.94 196 GLU A N 1
ATOM 1545 C CA . GLU A 1 196 ? -13.062 28.770 21.107 1.00 89.94 196 GLU A CA 1
ATOM 1546 C C . GLU A 1 196 ? -13.329 27.868 22.318 1.00 89.94 196 GLU A C 1
ATOM 1548 O O . GLU A 1 196 ? -13.695 26.685 22.113 1.00 89.94 196 GLU A O 1
#